Protein AF-A0A7K3HD34-F1 (afdb_monomer_lite)

Radius of gyration: 21.03 Å; chains: 1; bounding box: 61×49×57 Å

Foldseek 3Di:
DFDDPDPPPWDKDKAQDCPPVCVQQNADPDPPPPDDPDDDDCVVGWIWIWTDPPRPPDDDDDDDPPGTKTKTKEQQDDDPRLVLSVVLVVLLPPQDAPPWDDGPRITMHTDDPPWAQCLVCLVVADPLLLLVQLLLVLLSLLSQLVSFWPDFDPPPAKAALLVLQQVLLVLLCVQAVHDALADSVLSVVQGDRIAHQAHPVRTKGQDLLLPDAASRQWTWDADRPDPPGTDTYRDDHRDSHDDIGYSLCVLLRVCLRSLDDPVSLVSSQVSNCVNPVHNRSSVSSLSHNVSNLSSVSSCCSVRNPHCYDPSVVSNRVSSNSSSVSSVVSD

pLDDT: mean 79.28, std 18.6, range [27.98, 98.25]

Structure (mmCIF, N/CA/C/O backbone):
data_AF-A0A7K3HD34-F1
#
_entry.id   AF-A0A7K3HD34-F1
#
loop_
_atom_site.group_PDB
_atom_site.id
_atom_site.type_symbol
_atom_site.label_atom_id
_atom_site.label_alt_id
_atom_site.label_comp_id
_atom_site.label_asym_id
_atom_site.label_entity_id
_atom_site.label_seq_id
_atom_site.pdbx_PDB_ins_code
_atom_site.Cartn_x
_atom_site.Cartn_y
_atom_site.Cartn_z
_atom_site.occupancy
_atom_site.B_iso_or_equiv
_atom_site.auth_seq_id
_atom_site.auth_comp_id
_atom_site.auth_asym_id
_atom_site.auth_atom_id
_atom_site.pdbx_PDB_model_num
ATOM 1 N N . ALA A 1 1 ? 2.987 1.055 -37.077 1.00 29.20 1 ALA A N 1
ATOM 2 C CA . ALA A 1 1 ? 3.824 0.266 -36.155 1.00 29.20 1 ALA A CA 1
ATOM 3 C C . ALA A 1 1 ? 3.876 1.025 -34.839 1.00 29.20 1 ALA A C 1
ATOM 5 O O . ALA A 1 1 ? 4.214 2.198 -34.865 1.00 29.20 1 ALA A O 1
ATOM 6 N N . ALA A 1 2 ? 3.418 0.405 -33.753 1.00 27.98 2 ALA A N 1
ATOM 7 C CA . ALA A 1 2 ? 3.414 0.983 -32.412 1.00 27.98 2 ALA A CA 1
ATOM 8 C C . ALA A 1 2 ? 4.816 0.795 -31.817 1.00 27.98 2 ALA A C 1
ATOM 10 O O . ALA A 1 2 ? 5.264 -0.344 -31.665 1.00 27.98 2 ALA A O 1
ATOM 11 N N . GLY A 1 3 ? 5.531 1.894 -31.612 1.00 41.56 3 GLY A N 1
ATOM 12 C CA . GLY A 1 3 ? 6.853 1.928 -31.013 1.00 41.56 3 GLY A CA 1
ATOM 13 C C . GLY A 1 3 ? 6.914 3.109 -30.060 1.00 41.56 3 GLY A C 1
ATOM 14 O O . GLY A 1 3 ? 6.542 4.224 -30.422 1.00 41.56 3 GLY A O 1
ATOM 15 N N . VAL A 1 4 ? 7.394 2.862 -28.844 1.00 45.44 4 VAL A N 1
ATOM 16 C CA . VAL A 1 4 ? 7.650 3.924 -27.875 1.00 45.44 4 VAL A CA 1
ATOM 17 C C . VAL A 1 4 ? 8.686 4.879 -28.479 1.00 45.44 4 VAL A C 1
ATOM 19 O O . VAL A 1 4 ? 9.772 4.409 -28.831 1.00 45.44 4 VAL A O 1
ATOM 22 N N . PRO A 1 5 ? 8.402 6.189 -28.601 1.00 47.47 5 PRO A N 1
ATOM 23 C CA . PRO A 1 5 ? 9.398 7.155 -29.034 1.00 47.47 5 PRO A CA 1
ATOM 24 C C . PRO A 1 5 ? 10.413 7.329 -27.902 1.00 47.47 5 PRO A C 1
ATOM 26 O O . PRO A 1 5 ? 10.235 8.129 -26.989 1.00 47.47 5 PRO A O 1
ATOM 29 N N . LEU A 1 6 ? 11.453 6.504 -27.927 1.00 57.06 6 LEU A N 1
ATOM 30 C CA . LEU A 1 6 ? 12.645 6.687 -27.112 1.00 57.06 6 LEU A CA 1
ATOM 31 C C . LEU A 1 6 ? 13.534 7.750 -27.777 1.00 57.06 6 LEU A C 1
ATOM 33 O O . LEU A 1 6 ? 13.351 8.047 -28.959 1.00 57.06 6 LEU A O 1
ATOM 37 N N . ALA A 1 7 ? 14.472 8.338 -27.030 1.00 54.66 7 ALA A N 1
ATOM 38 C CA . ALA A 1 7 ? 15.321 9.421 -27.530 1.00 54.66 7 ALA A CA 1
ATOM 39 C C . ALA A 1 7 ? 15.919 9.089 -28.912 1.00 54.66 7 ALA A C 1
ATOM 41 O O . ALA A 1 7 ? 16.503 8.019 -29.112 1.00 54.66 7 ALA A O 1
ATOM 42 N N . VAL A 1 8 ? 15.740 10.005 -29.870 1.00 45.06 8 VAL A N 1
ATOM 43 C CA . VAL A 1 8 ? 16.180 9.828 -31.260 1.00 45.06 8 VAL A CA 1
ATOM 44 C C . VAL A 1 8 ? 17.698 9.641 -31.277 1.00 45.06 8 VAL A C 1
ATOM 46 O O . VAL A 1 8 ? 18.436 10.530 -30.867 1.00 45.06 8 VAL A O 1
ATOM 49 N N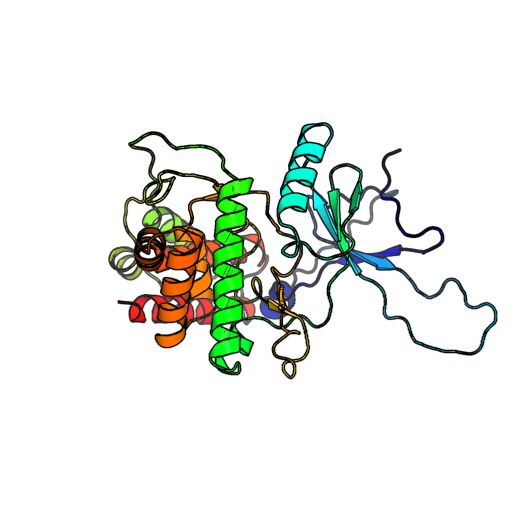 . GLY A 1 9 ? 18.157 8.475 -31.740 1.00 49.97 9 GLY A N 1
ATOM 50 C CA . GLY A 1 9 ? 19.583 8.151 -31.874 1.00 49.97 9 GLY A CA 1
ATOM 51 C C . GLY A 1 9 ? 20.212 7.377 -30.710 1.00 49.97 9 GLY A C 1
ATOM 52 O O . GLY A 1 9 ? 21.362 6.964 -30.836 1.00 49.97 9 GLY A O 1
ATOM 53 N N . ALA A 1 10 ? 19.492 7.116 -29.614 1.00 54.62 10 ALA A N 1
ATOM 54 C CA . ALA A 1 10 ? 20.015 6.290 -28.525 1.00 54.62 10 ALA A CA 1
ATOM 55 C C . ALA A 1 10 ? 19.814 4.787 -28.803 1.00 54.62 10 ALA A C 1
ATOM 57 O O . ALA A 1 10 ? 18.707 4.321 -29.096 1.00 54.62 10 ALA A O 1
ATOM 58 N N . VAL A 1 11 ? 20.891 4.006 -28.681 1.00 59.72 11 VAL A N 1
ATOM 59 C CA . VAL A 1 11 ? 20.820 2.538 -28.650 1.00 59.72 11 VAL A CA 1
ATOM 60 C C . VAL A 1 11 ? 20.351 2.140 -27.254 1.00 59.72 11 VAL A C 1
ATOM 62 O O . VAL A 1 11 ? 20.974 2.507 -26.265 1.00 59.72 11 VAL A O 1
ATOM 65 N N . HIS A 1 12 ? 19.233 1.423 -27.151 1.00 62.81 12 HIS A N 1
ATOM 66 C CA . HIS A 1 12 ? 18.674 1.029 -25.857 1.00 62.81 12 HIS A CA 1
ATOM 67 C C . HIS A 1 12 ? 18.916 -0.457 -25.600 1.00 62.81 12 HIS A C 1
ATOM 69 O O . HIS A 1 12 ? 18.552 -1.303 -26.420 1.00 62.81 12 HIS A O 1
ATOM 75 N N . ARG A 1 13 ? 19.474 -0.791 -24.434 1.00 66.75 13 ARG A N 1
ATOM 76 C CA . ARG A 1 13 ? 19.581 -2.166 -23.938 1.00 66.75 13 ARG A CA 1
ATOM 77 C C . ARG A 1 13 ? 18.459 -2.465 -22.959 1.00 66.75 13 ARG A C 1
ATOM 79 O O . ARG A 1 13 ? 18.124 -1.670 -22.085 1.00 66.75 13 ARG A O 1
ATOM 86 N N . ILE A 1 14 ? 17.907 -3.663 -23.067 1.00 65.38 14 ILE A N 1
ATOM 87 C CA . ILE A 1 14 ? 16.910 -4.168 -22.127 1.00 65.38 14 ILE A CA 1
ATOM 88 C C . ILE A 1 14 ? 17.656 -4.803 -20.961 1.00 65.38 14 ILE A C 1
ATOM 90 O O . ILE A 1 14 ? 18.476 -5.701 -21.161 1.00 65.38 14 ILE A O 1
ATOM 94 N N . ARG A 1 15 ? 17.351 -4.382 -19.735 1.00 62.22 15 ARG A N 1
ATOM 95 C CA . ARG A 1 15 ? 17.815 -5.064 -18.527 1.00 62.22 15 ARG A CA 1
ATOM 96 C C . ARG A 1 15 ? 16.640 -5.593 -17.709 1.00 62.22 15 ARG A C 1
ATOM 98 O O . ARG A 1 15 ? 15.650 -4.880 -17.536 1.00 62.22 15 ARG A O 1
ATOM 105 N N . PRO A 1 16 ? 16.737 -6.817 -17.154 1.00 62.94 16 PRO A N 1
ATOM 106 C CA . PRO A 1 16 ? 15.806 -7.259 -16.126 1.00 62.94 16 PRO A CA 1
ATOM 107 C C . PRO A 1 16 ? 15.815 -6.257 -14.973 1.00 62.94 16 PRO A C 1
ATOM 109 O O . PRO A 1 16 ? 16.882 -5.931 -14.446 1.00 62.94 16 PRO A O 1
ATOM 112 N N . PHE A 1 17 ? 14.641 -5.773 -14.575 1.00 61.75 17 PHE A N 1
ATOM 113 C CA . PHE A 1 17 ? 14.553 -4.876 -13.432 1.00 61.75 17 PHE A CA 1
ATOM 114 C C . PHE A 1 17 ? 14.857 -5.662 -12.152 1.00 61.75 17 PHE A C 1
ATOM 116 O O . PHE A 1 17 ? 14.075 -6.521 -11.744 1.00 61.75 17 PHE A O 1
ATOM 123 N N . ARG A 1 18 ? 15.996 -5.376 -11.512 1.00 61.97 18 ARG A N 1
ATOM 124 C CA . ARG A 1 18 ? 16.359 -5.906 -10.190 1.00 61.97 18 ARG A CA 1
ATOM 125 C C . ARG A 1 18 ? 15.981 -4.885 -9.121 1.00 61.97 18 ARG A C 1
ATOM 127 O O . ARG A 1 18 ? 16.832 -4.170 -8.610 1.00 61.97 18 ARG A O 1
ATOM 134 N N . GLY A 1 19 ? 14.683 -4.774 -8.842 1.00 65.31 19 GLY A N 1
ATOM 135 C CA . GLY A 1 19 ? 14.193 -3.898 -7.775 1.00 65.31 19 GLY A CA 1
ATOM 136 C C . GLY A 1 19 ? 14.623 -4.365 -6.374 1.00 65.31 19 GLY A C 1
ATOM 137 O O . GLY A 1 19 ? 15.062 -5.511 -6.231 1.00 65.31 19 GLY A O 1
ATOM 138 N N . PRO A 1 20 ? 14.420 -3.537 -5.328 1.00 68.69 20 PRO A N 1
ATOM 139 C CA . PRO A 1 20 ? 14.803 -3.840 -3.941 1.00 68.69 20 PRO A CA 1
ATOM 140 C C . PRO A 1 20 ? 14.355 -5.226 -3.457 1.00 68.69 20 PRO A C 1
ATOM 142 O O . PRO A 1 20 ? 15.107 -5.936 -2.795 1.00 68.69 20 PRO A O 1
ATOM 145 N N . PHE A 1 21 ? 13.165 -5.667 -3.881 1.00 73.25 21 PHE A N 1
ATOM 146 C CA . PHE A 1 21 ? 12.657 -7.009 -3.596 1.00 73.25 21 PHE A CA 1
ATOM 147 C C . PHE A 1 21 ? 13.599 -8.126 -4.073 1.00 73.25 21 PHE A C 1
ATOM 149 O O . PHE A 1 21 ? 13.878 -9.059 -3.332 1.00 73.25 21 PHE A O 1
ATOM 156 N N . LEU A 1 22 ? 14.094 -8.059 -5.310 1.00 72.00 22 LEU A N 1
ATOM 157 C CA . LEU A 1 22 ? 14.944 -9.114 -5.872 1.00 72.00 22 LEU A CA 1
ATOM 158 C C . LEU A 1 22 ? 16.352 -9.091 -5.269 1.00 72.00 22 LEU A C 1
ATOM 160 O O . LEU A 1 22 ? 16.986 -10.137 -5.161 1.00 72.00 22 LEU A O 1
ATOM 164 N N . THR A 1 23 ? 16.819 -7.926 -4.818 1.00 74.19 23 THR A N 1
ATOM 165 C CA . THR A 1 23 ? 18.031 -7.813 -3.996 1.00 74.19 23 THR A CA 1
ATOM 166 C C . THR A 1 23 ? 17.836 -8.500 -2.640 1.00 74.19 23 THR A C 1
ATOM 168 O O . THR A 1 23 ? 18.692 -9.266 -2.197 1.00 74.19 23 THR A O 1
ATOM 171 N N . ALA A 1 24 ? 16.680 -8.289 -2.003 1.00 74.25 24 ALA A N 1
ATOM 172 C CA . ALA A 1 24 ? 16.368 -8.836 -0.686 1.00 74.25 24 ALA A CA 1
ATOM 173 C C . ALA A 1 24 ? 15.992 -10.327 -0.698 1.00 74.25 24 ALA A C 1
ATOM 175 O O . ALA A 1 24 ? 16.288 -11.030 0.261 1.00 74.25 24 ALA A O 1
ATOM 176 N N . TYR A 1 25 ? 15.375 -10.850 -1.756 1.00 74.19 25 TYR A N 1
ATOM 177 C CA . TYR A 1 25 ? 14.843 -12.224 -1.775 1.00 74.19 25 TYR A CA 1
ATOM 178 C C . TYR A 1 25 ? 15.431 -13.106 -2.883 1.00 74.19 25 TYR A C 1
ATOM 180 O O . TYR A 1 25 ? 15.087 -14.282 -2.986 1.00 74.19 25 TYR A O 1
ATOM 188 N N . GLY A 1 26 ? 16.360 -12.569 -3.674 1.00 68.69 26 GLY A N 1
ATOM 189 C CA . GLY A 1 26 ? 17.015 -13.273 -4.769 1.00 68.69 26 GLY A CA 1
ATOM 190 C C . GLY A 1 26 ? 16.220 -13.247 -6.077 1.00 68.69 26 GLY A C 1
ATOM 191 O O . GLY A 1 26 ? 15.074 -12.808 -6.154 1.00 68.69 26 GLY A O 1
ATOM 192 N N . THR A 1 27 ? 16.862 -13.736 -7.137 1.00 60.94 27 THR A N 1
ATOM 193 C CA . THR A 1 27 ? 16.262 -13.921 -8.468 1.00 60.94 27 THR A CA 1
ATOM 194 C C . THR A 1 27 ? 16.282 -15.407 -8.812 1.00 60.94 27 THR A C 1
ATOM 196 O O . THR A 1 27 ? 17.237 -16.094 -8.458 1.00 60.94 27 THR A O 1
ATOM 199 N N . ALA A 1 28 ? 15.269 -15.922 -9.518 1.00 53.38 28 ALA A N 1
ATOM 200 C CA . ALA A 1 28 ? 15.481 -17.176 -10.244 1.00 53.38 28 ALA A CA 1
ATOM 201 C C . ALA A 1 28 ? 16.401 -16.917 -11.436 1.00 53.38 28 ALA A C 1
ATOM 203 O O . ALA A 1 28 ? 16.248 -15.907 -12.129 1.00 53.38 28 ALA A O 1
ATOM 204 N N . ALA A 1 29 ? 17.283 -17.873 -11.724 1.00 45.56 29 ALA A N 1
ATOM 205 C CA . ALA A 1 29 ? 17.852 -18.004 -13.053 1.00 45.56 29 ALA A CA 1
ATOM 206 C C . ALA A 1 29 ? 16.703 -18.317 -14.020 1.00 45.56 29 ALA A C 1
ATOM 208 O O . ALA A 1 29 ? 16.072 -19.370 -13.931 1.00 45.56 29 ALA A O 1
ATOM 209 N N . VAL A 1 30 ? 16.381 -17.376 -14.902 1.00 46.31 30 VAL A N 1
ATOM 210 C CA . VAL A 1 30 ? 15.425 -17.613 -15.983 1.00 46.31 30 VAL A CA 1
ATOM 211 C C . VAL A 1 30 ? 16.249 -17.929 -17.227 1.00 46.31 30 VAL A C 1
ATOM 213 O O . VAL A 1 30 ? 17.114 -17.119 -17.569 1.00 46.31 30 VAL A O 1
ATOM 216 N N . PRO A 1 31 ? 16.025 -19.068 -17.907 1.00 36.84 31 PRO A N 1
ATOM 217 C CA . PRO A 1 31 ? 16.682 -19.320 -19.178 1.00 36.84 31 PRO A CA 1
ATOM 218 C C . PRO A 1 31 ? 16.271 -18.220 -20.161 1.00 36.84 31 PRO A C 1
ATOM 220 O O . PRO A 1 31 ? 15.084 -17.903 -20.297 1.00 36.84 31 PRO A O 1
ATOM 223 N N . ALA A 1 32 ? 17.261 -17.609 -20.810 1.00 37.06 32 ALA A N 1
ATOM 224 C CA . ALA A 1 32 ? 17.039 -16.666 -21.891 1.00 37.06 32 ALA A CA 1
ATOM 225 C C . ALA A 1 32 ? 16.322 -17.407 -23.025 1.00 37.06 32 ALA A C 1
ATOM 227 O O . ALA A 1 32 ? 16.942 -18.105 -23.818 1.00 37.06 32 ALA A O 1
ATOM 228 N N . GLN A 1 33 ? 14.995 -17.307 -23.088 1.00 39.06 33 GLN A N 1
ATOM 229 C CA . GLN A 1 33 ? 14.311 -17.523 -24.355 1.00 39.06 33 GLN A CA 1
ATOM 230 C C . GLN A 1 33 ? 14.552 -16.275 -25.199 1.00 39.06 33 GLN A C 1
ATOM 232 O O . GLN A 1 33 ? 13.740 -15.350 -25.209 1.00 39.06 33 GLN A O 1
ATOM 237 N N . ASP A 1 34 ? 15.721 -16.256 -25.838 1.00 41.78 34 ASP A N 1
ATOM 238 C CA . ASP A 1 34 ? 15.962 -15.491 -27.051 1.00 41.78 34 ASP A CA 1
ATOM 239 C C . ASP A 1 34 ? 15.056 -16.063 -28.139 1.00 41.78 34 ASP A C 1
ATOM 241 O O . ASP A 1 34 ? 15.087 -17.255 -28.447 1.00 41.78 34 ASP A O 1
ATOM 245 N N . GLY A 1 35 ? 14.190 -15.216 -28.681 1.00 29.20 35 GLY A N 1
ATOM 246 C CA . GLY A 1 35 ? 13.186 -15.638 -29.643 1.00 29.20 35 GLY A CA 1
ATOM 247 C C . GLY A 1 35 ? 12.594 -14.468 -30.409 1.00 29.20 35 GLY A C 1
ATOM 248 O O . GLY A 1 35 ? 11.431 -14.134 -30.215 1.00 29.20 35 GLY A O 1
ATOM 249 N N . GLY A 1 36 ? 13.393 -13.885 -31.305 1.00 30.03 36 GLY A N 1
ATOM 250 C CA . GLY A 1 36 ? 12.902 -13.129 -32.458 1.00 30.03 36 GLY A CA 1
ATOM 251 C C . GLY A 1 36 ? 12.634 -11.632 -32.263 1.00 30.03 36 GLY A C 1
ATOM 252 O O . GLY A 1 36 ? 12.476 -11.118 -31.160 1.00 30.03 36 GLY A O 1
ATOM 253 N N . VAL A 1 37 ? 12.609 -10.937 -33.403 1.00 36.19 37 VAL A N 1
ATOM 254 C CA . VAL A 1 37 ? 12.504 -9.481 -33.585 1.00 36.19 37 VAL A CA 1
ATOM 255 C C . VAL A 1 37 ? 11.412 -8.841 -32.705 1.00 36.19 37 VAL A C 1
ATOM 257 O O . VAL A 1 37 ? 10.218 -8.940 -32.971 1.00 36.19 37 VAL A O 1
ATOM 260 N N . HIS A 1 38 ? 11.883 -8.154 -31.660 1.00 41.12 38 HIS A N 1
ATOM 261 C CA . HIS A 1 38 ? 11.339 -6.968 -30.985 1.00 41.12 38 HIS A CA 1
ATOM 262 C C . HIS A 1 38 ? 9.827 -6.869 -30.728 1.00 41.12 38 HIS A C 1
ATOM 264 O O . HIS A 1 38 ? 9.175 -5.900 -31.119 1.00 41.12 38 HIS A O 1
ATOM 270 N N . ARG A 1 39 ? 9.284 -7.771 -29.909 1.00 44.03 39 ARG A N 1
ATOM 271 C CA . ARG A 1 39 ? 8.122 -7.424 -29.077 1.00 44.03 39 ARG A CA 1
ATOM 272 C C . ARG A 1 39 ? 8.325 -7.941 -27.661 1.00 44.03 39 ARG A C 1
ATOM 274 O O . ARG A 1 39 ? 7.942 -9.055 -27.321 1.00 44.03 39 ARG A O 1
ATOM 281 N N . ILE A 1 40 ? 8.973 -7.124 -26.834 1.00 46.59 40 ILE A N 1
ATOM 282 C CA . ILE A 1 40 ? 8.946 -7.353 -25.391 1.00 46.59 40 ILE A CA 1
ATOM 283 C C . ILE A 1 40 ? 7.511 -7.102 -24.958 1.00 46.59 40 ILE A C 1
ATOM 285 O O . ILE A 1 40 ? 6.951 -6.064 -25.298 1.00 46.59 40 ILE A O 1
ATOM 289 N N . ASP A 1 41 ? 6.930 -8.051 -24.238 1.00 47.25 41 ASP A N 1
ATOM 290 C CA . ASP A 1 41 ? 5.650 -7.879 -23.569 1.00 47.25 41 ASP A CA 1
ATOM 291 C C . ASP A 1 41 ? 5.924 -7.467 -22.105 1.00 47.25 41 ASP A C 1
ATOM 293 O O . ASP A 1 41 ? 6.209 -8.336 -21.266 1.00 47.25 41 ASP A O 1
ATOM 297 N N . PRO A 1 42 ? 5.852 -6.162 -21.764 1.00 49.41 42 PRO A N 1
ATOM 298 C CA . PRO A 1 42 ? 6.070 -5.680 -20.402 1.00 49.41 42 PRO A CA 1
ATOM 299 C C . PRO A 1 42 ? 5.027 -6.221 -19.414 1.00 49.41 42 PRO A C 1
ATOM 301 O O . PRO A 1 42 ? 5.247 -6.151 -18.207 1.00 49.41 42 PRO A O 1
ATOM 304 N N . HIS A 1 43 ? 3.907 -6.794 -19.886 1.00 47.28 43 HIS A N 1
ATOM 305 C CA . HIS A 1 43 ? 2.893 -7.383 -19.010 1.00 47.28 43 HIS A CA 1
ATOM 306 C C . HIS A 1 43 ? 3.407 -8.609 -18.257 1.00 47.28 43 HIS A C 1
ATOM 308 O O . HIS A 1 43 ? 2.956 -8.881 -17.144 1.00 47.28 43 HIS A O 1
ATOM 314 N N . LYS A 1 44 ? 4.329 -9.371 -18.857 1.00 43.78 44 LYS A N 1
ATOM 315 C CA . LYS A 1 44 ? 4.816 -10.635 -18.286 1.00 43.78 44 LYS A CA 1
ATOM 316 C C . LYS A 1 44 ? 6.117 -10.473 -17.513 1.00 43.78 44 LYS A C 1
ATOM 318 O O . LYS A 1 44 ? 6.404 -11.293 -16.641 1.00 43.78 44 LYS A O 1
ATOM 323 N N . ARG A 1 45 ? 6.926 -9.464 -17.848 1.00 53.44 45 ARG A N 1
ATOM 324 C CA . ARG A 1 45 ? 8.265 -9.269 -17.280 1.00 53.44 45 ARG A CA 1
ATOM 325 C C . ARG A 1 45 ? 8.540 -7.775 -17.121 1.00 53.44 45 ARG A C 1
ATOM 327 O O . ARG A 1 45 ? 8.696 -7.109 -18.139 1.00 53.44 45 ARG A O 1
ATOM 334 N N . PRO A 1 46 ? 8.626 -7.239 -15.892 1.00 53.91 46 PRO A N 1
ATOM 335 C CA . PRO A 1 46 ? 9.105 -5.880 -15.707 1.00 53.91 46 PRO A CA 1
ATOM 336 C C . PRO A 1 46 ? 10.564 -5.814 -16.164 1.00 53.91 46 PRO A C 1
ATOM 338 O O . PRO A 1 46 ? 11.411 -6.601 -15.732 1.00 53.91 46 PRO A O 1
ATOM 341 N N . PHE A 1 47 ? 10.853 -4.882 -17.057 1.00 58.16 47 PHE A N 1
ATOM 342 C CA . PHE A 1 47 ? 12.197 -4.598 -17.527 1.00 58.16 47 PHE A CA 1
ATOM 343 C C . PHE A 1 47 ? 12.436 -3.101 -17.464 1.00 58.16 47 PHE A C 1
ATOM 345 O O . PHE A 1 47 ? 11.504 -2.297 -17.443 1.00 58.16 47 PHE A O 1
ATOM 352 N N . THR A 1 48 ? 13.711 -2.760 -17.448 1.00 66.00 48 THR A N 1
ATOM 353 C CA . THR A 1 48 ? 14.180 -1.394 -17.552 1.00 66.00 48 THR A CA 1
ATOM 354 C C . THR A 1 48 ? 14.850 -1.236 -18.906 1.00 66.00 48 THR A C 1
ATOM 356 O O . THR A 1 48 ? 15.687 -2.066 -19.274 1.00 66.00 48 THR A O 1
ATOM 359 N N . LEU A 1 49 ? 14.478 -0.204 -19.662 1.00 67.81 49 LEU A N 1
ATOM 360 C CA . LEU A 1 49 ? 15.283 0.197 -20.815 1.00 67.81 49 LEU A CA 1
ATOM 361 C C . LEU A 1 49 ? 16.395 1.096 -20.334 1.00 67.81 49 LEU A C 1
ATOM 363 O O . LEU A 1 49 ? 16.133 2.037 -19.594 1.00 67.81 49 LEU A O 1
ATOM 367 N N . ILE A 1 50 ? 17.606 0.773 -20.754 1.00 68.19 50 ILE A N 1
ATOM 368 C CA . ILE A 1 50 ? 18.806 1.522 -20.452 1.00 68.19 50 ILE A CA 1
ATOM 369 C C . ILE A 1 50 ? 19.335 2.126 -21.745 1.00 68.19 50 ILE A C 1
ATOM 371 O O . ILE A 1 50 ? 19.595 1.380 -22.687 1.00 68.19 50 ILE A O 1
ATOM 375 N N . ALA A 1 51 ? 19.492 3.445 -21.801 1.00 66.75 51 ALA A N 1
ATOM 376 C CA . ALA A 1 51 ? 20.186 4.082 -22.916 1.00 66.75 51 ALA A CA 1
ATOM 377 C C . ALA A 1 51 ? 21.699 3.805 -22.821 1.00 66.75 51 ALA A C 1
ATOM 379 O O . ALA A 1 51 ? 22.304 4.037 -21.774 1.00 66.75 51 ALA A O 1
ATOM 380 N N . ASP A 1 52 ? 22.303 3.303 -23.901 1.00 61.75 52 ASP A N 1
ATOM 381 C CA . ASP A 1 52 ? 23.757 3.245 -24.044 1.00 61.75 52 ASP A CA 1
ATOM 382 C C . ASP A 1 52 ? 24.275 4.644 -24.377 1.00 61.75 52 ASP A C 1
ATOM 384 O O . ASP A 1 52 ? 23.984 5.187 -25.444 1.00 61.75 52 ASP A O 1
ATOM 388 N N . SER A 1 53 ? 25.100 5.204 -23.500 1.00 54.22 53 SER A N 1
ATOM 389 C CA . SER A 1 53 ? 25.799 6.471 -23.735 1.00 54.22 53 SER A CA 1
ATOM 390 C C . SER A 1 53 ? 26.948 6.355 -24.762 1.00 54.22 53 SER A C 1
ATOM 392 O O . SER A 1 53 ? 27.588 7.349 -25.086 1.00 54.22 53 SER A O 1
ATOM 394 N N . ASP A 1 54 ? 27.193 5.172 -25.340 1.00 48.62 54 ASP A N 1
ATOM 395 C CA . ASP A 1 54 ? 28.401 4.859 -26.127 1.00 48.62 54 ASP A CA 1
ATOM 396 C C . ASP A 1 54 ? 28.286 5.056 -27.658 1.00 48.62 54 ASP A C 1
ATOM 398 O O . ASP A 1 54 ? 29.119 4.567 -28.422 1.00 48.62 54 ASP A O 1
ATOM 402 N N . GLY A 1 55 ? 27.288 5.800 -28.145 1.00 43.94 55 GLY A N 1
ATOM 403 C CA . GLY A 1 55 ? 27.119 6.075 -29.585 1.00 43.94 55 GLY A CA 1
ATOM 404 C C . GLY A 1 55 ? 27.834 7.325 -30.121 1.00 43.94 55 GLY A C 1
ATOM 405 O O . GLY A 1 55 ? 28.001 7.459 -31.330 1.00 43.94 55 GLY A O 1
ATOM 406 N N . LEU A 1 56 ? 28.271 8.238 -29.248 1.00 42.75 56 LEU A N 1
ATOM 407 C CA . LEU A 1 56 ? 28.902 9.515 -29.613 1.00 42.75 56 LEU A CA 1
ATOM 408 C C . LEU A 1 56 ? 30.331 9.607 -29.060 1.00 42.75 56 LEU A C 1
ATOM 410 O O . LEU A 1 56 ? 30.726 10.589 -28.439 1.00 42.75 56 LEU A O 1
ATOM 414 N N . ARG A 1 57 ? 31.166 8.597 -29.336 1.00 40.06 57 ARG A N 1
ATOM 415 C CA . ARG A 1 57 ? 32.623 8.811 -29.351 1.00 40.06 57 ARG A CA 1
ATOM 416 C C . ARG A 1 57 ? 32.987 9.584 -30.616 1.00 40.06 57 ARG A C 1
ATOM 418 O O . ARG A 1 57 ? 33.471 9.027 -31.594 1.00 40.06 57 ARG A O 1
ATOM 425 N N . GLY A 1 58 ? 32.710 10.881 -30.590 1.00 39.50 58 GLY A N 1
ATOM 426 C CA . GLY A 1 58 ? 32.978 11.803 -31.680 1.00 39.50 58 GLY A CA 1
ATOM 427 C C . GLY A 1 58 ? 33.049 13.229 -31.158 1.00 39.50 58 GLY A C 1
ATOM 428 O O . GLY A 1 58 ? 32.040 13.914 -31.101 1.00 39.50 58 GLY A O 1
ATOM 429 N N . THR A 1 59 ? 34.272 13.637 -30.810 1.00 38.69 59 THR A N 1
ATOM 430 C CA . THR A 1 59 ? 34.748 15.021 -30.640 1.00 38.69 59 THR A CA 1
ATOM 431 C C . THR A 1 59 ? 34.142 15.854 -29.505 1.00 38.69 59 THR A C 1
ATOM 433 O O . THR A 1 59 ? 33.106 16.485 -29.664 1.00 38.69 59 THR A O 1
ATOM 436 N N . GLY A 1 60 ? 34.883 15.980 -28.401 1.00 34.28 60 GLY A N 1
ATOM 437 C CA . GLY A 1 60 ? 34.699 17.084 -27.458 1.00 34.28 60 GLY A CA 1
ATOM 438 C C . GLY A 1 60 ? 35.119 16.727 -26.043 1.00 34.28 60 GLY A C 1
ATOM 439 O O . GLY A 1 60 ? 34.567 15.813 -25.446 1.00 34.28 60 GLY A O 1
ATOM 440 N N . ARG A 1 61 ? 36.125 17.433 -25.525 1.00 40.62 61 ARG A N 1
ATOM 441 C CA . ARG A 1 61 ? 36.479 17.453 -24.103 1.00 40.62 61 ARG A CA 1
ATOM 442 C C . ARG A 1 61 ? 35.237 17.839 -23.299 1.00 40.62 61 ARG A C 1
ATOM 444 O O . ARG A 1 61 ? 34.706 18.905 -23.562 1.00 40.62 61 ARG A O 1
ATOM 451 N N . ASP A 1 62 ? 34.788 16.939 -22.428 1.00 37.53 62 ASP A N 1
ATOM 452 C CA . ASP A 1 62 ? 34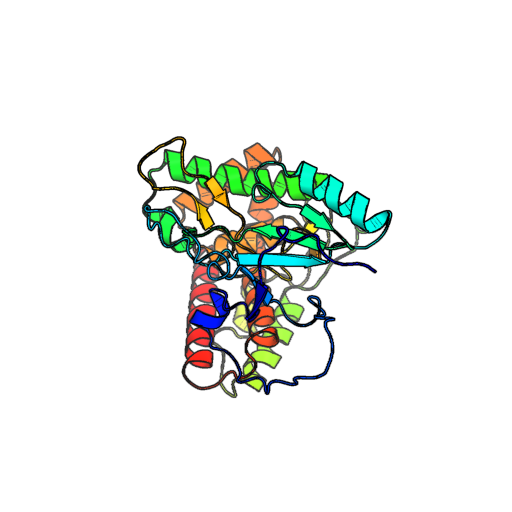.190 17.174 -21.102 1.00 37.53 62 ASP A CA 1
ATOM 453 C C . ASP A 1 62 ? 33.492 15.874 -20.682 1.00 37.53 62 ASP A C 1
ATOM 455 O O . ASP A 1 62 ? 32.311 15.633 -20.923 1.00 37.53 62 ASP A O 1
ATOM 459 N N . GLY A 1 63 ? 34.295 14.961 -20.130 1.00 37.09 63 GLY A N 1
ATOM 460 C CA . GLY A 1 63 ? 33.848 13.653 -19.668 1.00 37.09 63 GLY A CA 1
ATOM 461 C C . GLY A 1 63 ? 33.047 13.765 -18.377 1.00 37.09 63 GLY A C 1
ATOM 462 O O . GLY A 1 63 ? 33.600 13.612 -17.292 1.00 37.09 63 GLY A O 1
ATOM 463 N N . HIS A 1 64 ? 31.741 13.983 -18.494 1.00 37.75 64 HIS A N 1
ATOM 464 C CA . HIS A 1 64 ? 30.802 13.448 -17.520 1.00 37.75 64 HIS A CA 1
ATOM 465 C C . HIS A 1 64 ? 30.314 12.095 -18.035 1.00 37.75 64 HIS A C 1
ATOM 467 O O . HIS A 1 64 ? 29.539 12.031 -18.989 1.00 37.75 64 HIS A O 1
ATOM 473 N N . ASP A 1 65 ? 30.792 11.020 -17.400 1.00 41.22 65 ASP A N 1
ATOM 474 C CA . ASP A 1 65 ? 30.209 9.680 -17.482 1.00 41.22 65 ASP A CA 1
ATOM 475 C C . ASP A 1 65 ? 28.718 9.784 -17.131 1.00 41.22 65 ASP A C 1
ATOM 477 O O . ASP A 1 65 ? 28.316 9.752 -15.966 1.00 41.22 65 ASP A O 1
ATOM 481 N N . SER A 1 66 ? 27.877 9.978 -18.144 1.00 50.22 66 SER A N 1
ATOM 482 C CA . SER A 1 66 ? 26.432 9.973 -17.977 1.00 50.22 66 SER A CA 1
ATOM 483 C C . SER A 1 66 ? 26.028 8.527 -17.744 1.00 50.22 66 SER A C 1
ATOM 485 O O . SER A 1 66 ? 26.054 7.691 -18.654 1.00 50.22 66 SER A O 1
ATOM 487 N N . ALA A 1 67 ? 25.733 8.225 -16.478 1.00 54.66 67 ALA A N 1
ATOM 488 C CA . ALA A 1 67 ? 25.283 6.914 -16.063 1.00 54.66 67 ALA A CA 1
ATOM 489 C C . ALA A 1 67 ? 24.094 6.469 -16.938 1.00 54.66 67 ALA A C 1
ATOM 491 O O . ALA A 1 67 ? 23.231 7.290 -17.259 1.00 54.66 67 ALA A O 1
ATOM 492 N N . PRO A 1 68 ? 24.037 5.183 -17.320 1.00 57.41 68 PRO A N 1
ATOM 493 C CA . PRO A 1 68 ? 22.973 4.651 -18.157 1.00 57.41 68 PRO A CA 1
ATOM 494 C C . PRO A 1 68 ? 21.577 5.018 -17.623 1.00 57.41 68 PRO A C 1
ATOM 496 O O . PRO A 1 68 ? 21.226 4.645 -16.501 1.00 57.41 68 PRO A O 1
ATOM 499 N N . GLU A 1 69 ? 20.770 5.727 -18.419 1.00 66.81 69 GLU A N 1
ATOM 500 C CA . GLU A 1 69 ? 19.437 6.175 -17.995 1.00 66.81 69 GLU A CA 1
ATOM 501 C C . GLU A 1 69 ? 18.421 5.038 -18.098 1.00 66.81 69 GLU A C 1
ATOM 503 O O . GLU A 1 69 ? 18.277 4.423 -19.152 1.00 66.81 69 GLU A O 1
ATOM 508 N N . ALA A 1 70 ? 17.704 4.782 -17.005 1.00 72.62 70 ALA A N 1
ATOM 509 C CA . ALA A 1 70 ? 16.748 3.695 -16.864 1.00 72.62 70 ALA A CA 1
ATOM 510 C C . ALA A 1 70 ? 15.292 4.178 -17.027 1.00 72.62 70 ALA A C 1
ATOM 512 O O . ALA A 1 70 ? 14.906 5.187 -16.445 1.00 72.62 70 ALA A O 1
ATOM 513 N N . TYR A 1 71 ? 14.456 3.426 -17.748 1.00 74.50 71 TYR A N 1
ATOM 514 C CA . TYR A 1 71 ? 13.023 3.709 -17.932 1.00 74.50 71 TYR A CA 1
ATOM 515 C C . TYR A 1 71 ? 12.136 2.556 -17.465 1.00 74.50 71 TYR A C 1
ATOM 517 O O . TYR A 1 71 ? 12.465 1.385 -17.659 1.00 74.50 71 TYR A O 1
ATOM 525 N N . HIS A 1 72 ? 10.977 2.897 -16.909 1.00 74.81 72 HIS A N 1
ATOM 526 C CA . HIS A 1 72 ? 9.957 1.991 -16.392 1.00 74.81 72 HIS A CA 1
ATOM 527 C C . HIS A 1 72 ? 8.703 2.032 -17.258 1.00 74.81 72 HIS A C 1
ATOM 529 O O . HIS A 1 72 ? 8.235 3.108 -17.616 1.00 74.81 72 HIS A O 1
ATOM 535 N N . PHE A 1 73 ? 8.129 0.863 -17.540 1.00 75.00 73 PHE A N 1
ATOM 536 C CA . PHE A 1 73 ? 6.966 0.712 -18.414 1.00 75.00 73 PHE A CA 1
ATOM 537 C C . PHE A 1 73 ? 5.812 0.072 -17.655 1.00 75.00 73 PHE A C 1
ATOM 539 O O . PHE A 1 73 ? 5.942 -1.041 -17.141 1.00 75.00 73 PHE A O 1
ATOM 546 N N . ARG A 1 74 ? 4.653 0.734 -17.637 1.00 76.25 74 ARG A N 1
ATOM 547 C CA . ARG A 1 74 ? 3.422 0.181 -17.068 1.00 76.25 74 ARG A CA 1
ATOM 548 C C . ARG A 1 74 ? 2.284 0.278 -18.060 1.00 76.25 74 ARG A C 1
ATOM 550 O O . ARG A 1 74 ? 1.899 1.371 -18.452 1.00 76.25 74 ARG A O 1
ATOM 557 N N . PHE A 1 75 ? 1.701 -0.860 -18.418 1.00 77.00 75 PHE A N 1
ATOM 558 C CA . PHE A 1 75 ? 0.480 -0.845 -19.210 1.00 77.00 75 PHE A CA 1
ATOM 559 C C . PHE A 1 75 ? -0.684 -0.304 -18.381 1.00 77.00 75 PHE A C 1
ATOM 561 O O . PHE A 1 75 ? -0.956 -0.808 -17.288 1.00 77.00 75 PHE A O 1
ATOM 568 N N . ILE A 1 76 ? -1.378 0.690 -18.923 1.00 77.19 76 ILE A N 1
ATOM 569 C CA . ILE A 1 76 ? -2.535 1.335 -18.293 1.00 77.19 76 ILE A CA 1
ATOM 570 C C . ILE A 1 76 ? -3.784 1.312 -19.187 1.00 77.19 76 ILE A C 1
ATOM 572 O O . ILE A 1 76 ? -4.809 1.868 -18.812 1.00 77.19 76 ILE A O 1
ATOM 576 N N . GLY A 1 77 ? -3.720 0.651 -20.347 1.00 79.19 77 GLY A N 1
ATOM 577 C CA . GLY A 1 77 ? -4.834 0.523 -21.289 1.00 79.19 77 GLY A CA 1
ATOM 578 C C . GLY A 1 77 ? -4.549 1.180 -22.635 1.00 79.19 77 GLY A C 1
ATOM 579 O O . GLY A 1 77 ? -3.732 2.085 -22.727 1.00 79.19 77 GLY A O 1
ATOM 580 N N . THR A 1 78 ? -5.240 0.751 -23.689 1.00 81.56 78 THR A N 1
ATOM 581 C CA . THR A 1 78 ? -5.156 1.348 -25.033 1.00 81.56 78 THR A CA 1
ATOM 582 C C . THR A 1 78 ? -6.386 2.205 -25.346 1.00 81.56 78 THR A C 1
ATOM 584 O O . THR A 1 78 ? -7.392 2.170 -24.632 1.00 81.56 78 THR A O 1
ATOM 587 N N . GLY A 1 79 ? -6.309 3.000 -26.419 1.00 83.69 79 GLY A N 1
ATOM 588 C CA . GLY A 1 79 ? -7.438 3.785 -26.923 1.00 83.69 79 GLY A CA 1
ATOM 589 C C . GLY A 1 79 ? -7.987 4.795 -25.909 1.00 83.69 79 GLY A C 1
ATOM 590 O O . GLY A 1 79 ? -7.240 5.404 -25.142 1.00 83.69 79 GLY A O 1
ATOM 591 N N . THR A 1 80 ? -9.310 4.971 -25.900 1.00 85.69 80 THR A N 1
ATOM 592 C CA . THR A 1 80 ? -10.011 5.911 -25.006 1.00 85.69 80 THR A CA 1
ATOM 593 C C . THR A 1 80 ? -9.858 5.549 -23.532 1.00 85.69 80 THR A C 1
ATOM 595 O O . THR A 1 80 ? -9.710 6.441 -22.700 1.00 85.69 80 THR A O 1
ATOM 598 N N . HIS A 1 81 ? -9.834 4.253 -23.210 1.00 83.06 81 HIS A N 1
ATOM 599 C CA . HIS A 1 81 ? -9.606 3.776 -21.849 1.00 83.06 81 HIS A CA 1
ATOM 600 C C . HIS A 1 81 ? -8.210 4.163 -21.349 1.00 83.06 81 HIS A C 1
ATOM 602 O O . HIS A 1 81 ? -8.087 4.773 -20.291 1.00 83.06 81 HIS A O 1
ATOM 608 N N . GLY A 1 82 ? -7.172 3.891 -22.146 1.00 82.50 82 GLY A N 1
ATOM 609 C CA . GLY A 1 82 ? -5.797 4.272 -21.823 1.00 82.50 82 GLY A CA 1
ATOM 610 C C . GLY A 1 82 ? -5.613 5.777 -21.648 1.00 82.50 82 GLY A C 1
ATOM 611 O O . GLY A 1 82 ? -4.993 6.216 -20.684 1.00 82.50 82 GLY A O 1
ATOM 612 N N . LEU A 1 83 ? -6.211 6.577 -22.537 1.00 84.12 83 LEU A N 1
ATOM 613 C CA . LEU A 1 83 ? -6.198 8.040 -22.432 1.00 84.12 83 LEU A CA 1
ATOM 614 C C . LEU A 1 83 ? -6.897 8.542 -21.165 1.00 84.12 83 LEU A C 1
ATOM 616 O O . LEU A 1 83 ? -6.407 9.475 -20.531 1.00 84.12 83 LEU A O 1
ATOM 620 N N . HIS A 1 84 ? -8.026 7.938 -20.789 1.00 83.44 84 HIS A N 1
ATOM 621 C CA . HIS A 1 84 ? -8.706 8.260 -19.538 1.00 83.44 84 HIS A CA 1
ATOM 622 C C . HIS A 1 84 ? -7.816 7.933 -18.333 1.00 83.44 84 HIS A C 1
ATOM 624 O O . HIS A 1 84 ? -7.588 8.806 -17.500 1.00 83.44 84 HIS A O 1
ATOM 630 N N . CYS A 1 85 ? -7.241 6.728 -18.286 1.00 81.25 85 CYS A N 1
ATOM 631 C CA . CYS A 1 85 ? -6.306 6.342 -17.233 1.00 81.25 85 CYS A CA 1
ATOM 632 C C . CYS A 1 85 ? -5.110 7.296 -17.155 1.00 81.25 85 CYS A C 1
ATOM 634 O O . CYS A 1 85 ? -4.774 7.753 -16.069 1.00 81.25 85 CYS A O 1
ATOM 636 N N . HIS A 1 86 ? -4.513 7.668 -18.290 1.00 82.88 86 HIS A N 1
ATOM 637 C CA . HIS A 1 86 ? -3.414 8.631 -18.327 1.00 82.88 86 HIS A CA 1
ATOM 638 C C . HIS A 1 86 ? -3.815 9.996 -17.753 1.00 82.88 86 HIS A C 1
ATOM 640 O O . HIS A 1 86 ? -3.115 10.517 -16.897 1.00 82.88 86 HIS A O 1
ATOM 646 N N . ARG A 1 87 ? -4.963 10.558 -18.153 1.00 84.44 87 ARG A N 1
ATOM 647 C CA . ARG A 1 87 ? -5.434 11.856 -17.632 1.00 84.44 87 ARG A CA 1
ATOM 648 C C . ARG A 1 87 ? -5.654 11.830 -16.124 1.00 84.44 87 ARG A C 1
ATOM 650 O O . ARG A 1 87 ? -5.255 12.761 -15.433 1.00 84.44 87 ARG A O 1
ATOM 657 N N . THR A 1 88 ? -6.265 10.766 -15.617 1.00 79.56 88 THR A N 1
ATOM 658 C CA . THR A 1 88 ? -6.482 10.597 -14.180 1.00 79.56 88 THR A CA 1
ATOM 659 C C . THR A 1 88 ? -5.162 10.421 -13.429 1.00 79.56 88 THR A C 1
ATOM 661 O O . THR A 1 88 ? -5.015 10.949 -12.333 1.00 79.56 88 THR A O 1
ATOM 664 N N . LEU A 1 89 ? -4.178 9.738 -14.024 1.00 79.31 89 LEU A N 1
ATOM 665 C CA . LEU A 1 89 ? -2.824 9.671 -13.480 1.00 79.31 89 LEU A CA 1
ATOM 666 C C . LEU A 1 89 ? -2.194 11.063 -13.429 1.00 79.31 89 LEU A C 1
ATOM 668 O O . LEU A 1 89 ? -1.712 11.452 -12.375 1.00 79.31 89 LEU A O 1
ATOM 672 N N . CYS A 1 90 ? -2.234 11.839 -14.516 1.00 79.56 90 CYS A N 1
ATOM 673 C CA . CYS A 1 90 ? -1.706 13.207 -14.534 1.00 79.56 90 CYS A CA 1
ATOM 674 C C . CYS A 1 90 ? -2.365 14.101 -13.472 1.00 79.56 90 CYS A C 1
ATOM 676 O O . CYS A 1 90 ? -1.704 14.965 -12.906 1.00 79.56 90 CYS A O 1
ATOM 678 N N . ALA A 1 91 ? -3.645 13.871 -13.159 1.00 79.19 91 ALA A N 1
ATOM 679 C CA . ALA A 1 91 ? -4.354 14.586 -12.100 1.00 79.19 91 ALA A CA 1
ATOM 680 C C . ALA A 1 91 ? -3.838 14.272 -10.679 1.00 79.19 91 ALA A C 1
ATOM 682 O O . ALA A 1 91 ? -4.180 14.995 -9.744 1.00 79.19 91 ALA A O 1
ATOM 683 N N . LEU A 1 92 ? -2.994 13.246 -10.504 1.00 73.69 92 LEU A N 1
ATOM 684 C CA . LEU A 1 92 ? -2.251 13.014 -9.260 1.00 73.69 92 LEU A CA 1
ATOM 685 C C . LEU A 1 92 ? -1.094 14.007 -9.055 1.00 73.69 92 LEU A C 1
ATOM 687 O O . LEU A 1 92 ? -0.527 14.039 -7.964 1.00 73.69 92 LEU A O 1
ATOM 691 N N . GLY A 1 93 ? -0.749 14.813 -10.066 1.00 74.62 93 GLY A N 1
ATOM 692 C CA . GLY A 1 93 ? 0.253 15.874 -9.964 1.00 74.62 93 GLY A CA 1
ATOM 693 C C . GLY A 1 93 ? 1.619 15.349 -9.524 1.00 74.62 93 GLY A C 1
ATOM 694 O O . GLY A 1 93 ? 2.125 14.376 -10.084 1.00 74.62 93 GLY A O 1
ATOM 695 N N . ASP A 1 94 ? 2.180 15.966 -8.485 1.00 69.12 94 ASP A N 1
ATOM 696 C CA . ASP A 1 94 ? 3.532 15.699 -7.965 1.00 69.12 94 ASP A CA 1
ATOM 697 C C . ASP A 1 94 ? 3.724 14.292 -7.370 1.00 69.12 94 ASP A C 1
ATOM 699 O O . ASP A 1 94 ? 4.841 13.897 -7.022 1.00 69.12 94 ASP A O 1
ATOM 703 N N . LEU A 1 95 ? 2.649 13.508 -7.256 1.00 66.06 95 LEU A N 1
ATOM 704 C CA . LEU A 1 95 ? 2.726 12.093 -6.895 1.00 66.06 95 LEU A CA 1
ATOM 705 C C . LEU A 1 95 ? 3.244 11.226 -8.052 1.00 66.06 95 LEU A C 1
ATOM 707 O O . LEU A 1 95 ? 3.722 10.114 -7.817 1.00 66.06 95 LEU A O 1
ATOM 711 N N . LEU A 1 96 ? 3.146 11.705 -9.296 1.00 69.88 96 LEU A N 1
ATOM 712 C CA . LEU A 1 96 ? 3.790 11.074 -10.441 1.00 69.88 96 LEU A CA 1
ATOM 713 C C . LEU A 1 96 ? 5.233 11.565 -10.595 1.00 69.88 96 LEU A C 1
ATOM 715 O O . LEU A 1 96 ? 5.498 12.754 -10.424 1.00 69.88 96 LEU A O 1
ATOM 719 N N . PRO A 1 97 ? 6.162 10.688 -11.017 1.00 68.06 97 PRO A N 1
ATOM 720 C CA . PRO A 1 97 ? 7.486 11.125 -11.433 1.00 68.06 97 PRO A CA 1
ATOM 721 C C . PRO A 1 97 ? 7.404 12.195 -12.530 1.00 68.06 97 PRO A C 1
ATOM 723 O O . PRO A 1 97 ? 6.585 12.106 -13.458 1.00 68.06 97 PRO A O 1
ATOM 726 N N . ALA A 1 98 ? 8.288 13.188 -12.438 1.00 69.75 98 ALA A N 1
ATOM 727 C CA . ALA A 1 98 ? 8.440 14.203 -13.470 1.00 69.75 98 ALA A CA 1
ATOM 728 C C . ALA A 1 98 ? 8.845 13.563 -14.813 1.00 69.75 98 ALA A C 1
ATOM 730 O O . ALA A 1 98 ? 9.565 12.563 -14.855 1.00 69.75 98 ALA A O 1
ATOM 731 N N . GLY A 1 99 ? 8.386 14.150 -15.923 1.00 71.88 99 GLY A N 1
ATOM 732 C CA . GLY A 1 99 ? 8.778 13.715 -17.269 1.00 71.88 99 GLY A CA 1
ATOM 733 C C . GLY A 1 99 ? 8.213 12.357 -17.705 1.00 71.88 99 GLY A C 1
ATOM 734 O O . GLY A 1 99 ? 8.866 11.638 -18.459 1.00 71.88 99 GLY A O 1
ATOM 735 N N . HIS A 1 100 ? 7.020 11.981 -17.236 1.00 78.56 100 HIS A N 1
ATOM 736 C CA . HIS A 1 100 ? 6.336 10.778 -17.711 1.00 78.56 100 HIS A CA 1
ATOM 737 C C . HIS A 1 100 ? 5.735 10.971 -19.111 1.00 78.56 100 HIS A C 1
ATOM 739 O O . HIS A 1 100 ? 5.353 12.072 -19.499 1.00 78.56 100 HIS A O 1
ATOM 745 N N . THR A 1 101 ? 5.637 9.886 -19.878 1.00 81.06 101 THR A N 1
ATOM 746 C CA . THR A 1 101 ? 5.046 9.871 -21.226 1.00 81.06 101 THR A CA 1
ATOM 747 C C . THR A 1 101 ? 4.016 8.754 -21.335 1.00 81.06 101 THR A C 1
ATOM 749 O O . THR A 1 101 ? 4.206 7.680 -20.766 1.00 81.06 101 THR A O 1
ATOM 752 N N . PHE A 1 102 ? 2.937 8.978 -22.086 1.00 82.25 102 PHE A N 1
ATOM 753 C CA . PHE A 1 102 ? 1.983 7.932 -22.450 1.00 82.25 102 PHE A CA 1
ATOM 754 C C . PHE A 1 102 ? 2.108 7.583 -23.931 1.00 82.25 102 PHE A C 1
ATOM 756 O O . PHE A 1 102 ? 1.831 8.418 -24.791 1.00 82.25 102 PHE A O 1
ATOM 763 N N . ALA A 1 103 ? 2.514 6.349 -24.224 1.00 81.50 103 ALA A N 1
ATOM 764 C CA . ALA A 1 103 ? 2.678 5.854 -25.588 1.00 81.50 103 ALA A CA 1
ATOM 765 C C . ALA A 1 103 ? 2.242 4.389 -25.685 1.00 81.50 103 ALA A C 1
ATOM 767 O O . ALA A 1 103 ? 2.577 3.577 -24.824 1.00 81.50 103 ALA A O 1
ATOM 768 N N . ASP A 1 104 ? 1.475 4.054 -26.726 1.00 80.38 104 ASP A N 1
ATOM 769 C CA . ASP A 1 104 ? 1.027 2.686 -27.036 1.00 80.38 104 ASP A CA 1
ATOM 770 C C . ASP A 1 104 ? 0.369 1.932 -25.868 1.00 80.38 104 ASP A C 1
ATOM 772 O O . ASP A 1 104 ? 0.454 0.711 -25.742 1.00 80.38 104 ASP A O 1
ATOM 776 N N . GLY A 1 105 ? -0.321 2.673 -25.004 1.00 78.00 105 GLY A N 1
ATOM 777 C CA . GLY A 1 105 ? -0.998 2.132 -23.833 1.00 78.00 105 GLY A CA 1
ATOM 778 C C . GLY A 1 105 ? -0.121 1.950 -22.594 1.00 78.00 105 GLY A C 1
ATOM 779 O O . GLY A 1 105 ? -0.598 1.445 -21.574 1.00 78.00 105 GLY A O 1
ATOM 780 N N . TYR A 1 106 ? 1.134 2.395 -22.651 1.00 79.88 106 TYR A N 1
ATOM 781 C CA . TYR A 1 106 ? 2.068 2.394 -21.535 1.00 79.88 106 TYR A CA 1
ATOM 782 C C . TYR A 1 106 ? 2.243 3.792 -20.959 1.00 79.88 106 TYR A C 1
ATOM 784 O O . TYR A 1 106 ? 2.512 4.741 -21.692 1.00 79.88 106 TYR A O 1
ATOM 792 N N . LEU A 1 107 ? 2.153 3.896 -19.635 1.00 80.31 107 LEU A N 1
ATOM 793 C CA . LEU A 1 107 ? 2.804 4.961 -18.890 1.00 80.31 107 LEU A CA 1
ATOM 794 C C . LEU A 1 107 ? 4.292 4.625 -18.791 1.00 80.31 107 LEU A C 1
ATOM 796 O O . LEU A 1 107 ? 4.662 3.537 -18.338 1.00 80.31 107 LEU A O 1
ATOM 800 N N . ILE A 1 108 ? 5.124 5.563 -19.213 1.00 79.38 108 ILE A N 1
ATOM 801 C CA . ILE A 1 108 ? 6.573 5.445 -19.237 1.00 79.38 108 ILE A CA 1
ATOM 802 C C . ILE A 1 108 ? 7.124 6.489 -18.285 1.00 79.38 108 ILE A C 1
ATOM 804 O O . ILE A 1 108 ? 6.834 7.676 -18.437 1.00 79.38 108 ILE A O 1
ATOM 808 N N . THR A 1 109 ? 7.909 6.059 -17.307 1.00 77.56 109 THR A N 1
ATOM 809 C CA . THR A 1 109 ? 8.542 6.958 -16.341 1.00 77.56 109 THR A CA 1
ATOM 810 C C . THR A 1 109 ? 10.043 6.738 -16.324 1.00 77.56 109 THR A C 1
ATOM 812 O O . THR A 1 109 ? 10.523 5.612 -16.470 1.00 77.56 109 THR A O 1
ATOM 815 N N . ARG A 1 110 ? 10.803 7.816 -16.140 1.00 76.06 110 ARG A N 1
ATOM 816 C CA . ARG A 1 110 ? 12.234 7.709 -15.851 1.00 76.06 110 ARG A CA 1
ATOM 817 C C . ARG A 1 110 ? 12.434 7.058 -14.487 1.00 76.06 110 ARG A C 1
ATOM 819 O O . ARG A 1 110 ? 11.625 7.228 -13.572 1.00 76.06 110 ARG A O 1
ATOM 826 N N . HIS A 1 111 ? 13.495 6.277 -14.362 1.00 75.81 111 HIS A N 1
ATOM 827 C CA . HIS A 1 111 ? 13.928 5.732 -13.090 1.00 75.81 111 HIS A CA 1
ATOM 828 C C . HIS A 1 111 ? 14.502 6.864 -12.243 1.00 75.81 111 HIS A C 1
ATOM 830 O O . HIS A 1 111 ? 15.529 7.444 -12.580 1.00 75.81 111 HIS A O 1
ATOM 836 N N . GLU A 1 112 ? 13.829 7.162 -11.140 1.00 76.25 112 GLU A N 1
ATOM 837 C CA . GLU A 1 112 ? 14.311 8.113 -10.146 1.00 76.25 112 GLU A CA 1
ATOM 838 C C . GLU A 1 112 ? 15.374 7.420 -9.279 1.00 76.25 112 GLU A C 1
ATOM 840 O O . GLU A 1 112 ? 15.095 6.430 -8.598 1.00 76.25 112 GLU A O 1
ATOM 845 N N . THR A 1 113 ? 16.615 7.897 -9.374 1.00 74.62 113 THR A N 1
ATOM 846 C CA . THR A 1 113 ? 17.761 7.392 -8.608 1.00 74.62 113 THR A CA 1
ATOM 847 C C . THR A 1 113 ? 17.847 8.058 -7.237 1.00 74.62 113 THR A C 1
ATOM 849 O O . THR A 1 113 ? 17.386 9.180 -7.064 1.00 74.62 113 THR A O 1
ATOM 852 N N . GLY A 1 114 ? 18.509 7.406 -6.277 1.00 77.38 114 GLY A N 1
ATOM 853 C CA . GLY A 1 114 ? 18.807 8.009 -4.969 1.00 77.38 114 GLY A CA 1
ATOM 854 C C . GLY A 1 114 ? 17.633 8.033 -3.988 1.00 77.38 114 GLY A C 1
ATOM 855 O O . GLY A 1 114 ? 17.748 8.617 -2.915 1.00 77.38 114 GLY A O 1
ATOM 856 N N . LEU A 1 115 ? 16.520 7.384 -4.331 1.00 80.94 115 LEU A N 1
ATOM 857 C CA . LEU A 1 115 ? 15.385 7.246 -3.432 1.00 80.94 115 LEU A CA 1
ATOM 858 C C . LEU A 1 115 ? 15.713 6.313 -2.256 1.00 80.94 115 LEU A C 1
ATOM 860 O O . LEU A 1 115 ? 16.290 5.237 -2.445 1.00 80.94 115 LEU A O 1
ATOM 864 N N . ARG A 1 116 ? 15.329 6.725 -1.045 1.00 86.38 116 ARG A N 1
ATOM 865 C CA . ARG A 1 116 ? 15.614 6.013 0.213 1.00 86.38 116 ARG A CA 1
ATOM 866 C C . ARG A 1 116 ? 14.314 5.545 0.871 1.00 86.38 116 ARG A C 1
ATOM 868 O O . ARG A 1 116 ? 13.383 6.346 0.944 1.00 86.38 116 ARG A O 1
ATOM 875 N N . PRO A 1 117 ? 14.178 4.285 1.315 1.00 88.12 117 PRO A N 1
ATOM 876 C CA . PRO A 1 117 ? 12.905 3.819 1.842 1.00 88.12 117 PRO A CA 1
ATOM 877 C C . PRO A 1 117 ? 12.493 4.487 3.152 1.00 88.12 117 PRO A C 1
ATOM 879 O O . PRO A 1 117 ? 13.294 4.740 4.046 1.00 88.12 117 PRO A O 1
ATOM 882 N N . LEU A 1 118 ? 11.208 4.849 3.218 1.00 90.06 118 LEU A N 1
ATOM 883 C CA . LEU A 1 118 ? 10.679 5.729 4.256 1.00 90.06 118 LEU A CA 1
ATOM 884 C C . LEU A 1 118 ? 10.806 5.091 5.639 1.00 90.06 118 LEU A C 1
ATOM 886 O O . LEU A 1 118 ? 11.100 5.783 6.602 1.00 90.06 118 LEU A O 1
ATOM 890 N N . ARG A 1 119 ? 10.635 3.773 5.724 1.00 92.12 119 ARG A N 1
ATOM 891 C CA . ARG A 1 119 ? 10.821 2.984 6.941 1.00 92.12 119 ARG A CA 1
ATOM 892 C C . ARG A 1 119 ? 12.162 3.257 7.630 1.00 92.12 119 ARG A C 1
ATOM 894 O O . ARG A 1 119 ? 12.196 3.378 8.849 1.00 92.12 119 ARG A O 1
ATOM 901 N N . GLU A 1 120 ? 13.258 3.272 6.877 1.00 91.06 120 GLU A N 1
ATOM 902 C CA . GLU A 1 120 ? 14.607 3.465 7.412 1.00 91.06 120 GLU A CA 1
ATOM 903 C C . GLU A 1 120 ? 14.874 4.932 7.762 1.00 91.06 120 GLU A C 1
ATOM 905 O O . GLU A 1 120 ? 15.577 5.219 8.727 1.00 91.06 120 GLU A O 1
ATOM 910 N N . GLU A 1 121 ? 14.292 5.854 7.000 1.00 91.44 121 GLU A N 1
ATOM 911 C CA . GLU A 1 121 ? 14.600 7.281 7.098 1.00 91.44 121 GLU A CA 1
ATOM 912 C C . GLU A 1 121 ? 13.710 8.031 8.095 1.00 91.44 121 GLU A C 1
ATOM 914 O O . GLU A 1 121 ? 14.163 8.974 8.741 1.00 91.44 121 GLU A O 1
ATOM 919 N N . LEU A 1 122 ? 12.443 7.629 8.240 1.00 91.56 122 LEU A N 1
ATOM 920 C CA . LEU A 1 122 ? 11.449 8.332 9.052 1.00 91.56 122 LEU A CA 1
ATOM 921 C C . LEU A 1 122 ? 11.924 8.574 10.500 1.00 91.56 122 LEU A C 1
ATOM 923 O O . LEU A 1 122 ? 11.764 9.706 10.956 1.00 91.56 122 LEU A O 1
ATOM 927 N N . PRO A 1 123 ? 12.563 7.615 11.210 1.00 91.88 123 PRO A N 1
ATOM 928 C CA . PRO A 1 123 ? 13.048 7.842 12.576 1.00 91.88 123 PRO A CA 1
ATOM 929 C C . PRO A 1 123 ? 14.151 8.902 12.691 1.00 91.88 123 PRO A C 1
ATOM 931 O O . PRO A 1 123 ? 14.327 9.482 13.758 1.00 91.88 123 PRO A O 1
ATOM 934 N N . ALA A 1 124 ? 14.901 9.152 11.613 1.00 91.25 124 ALA A N 1
ATOM 935 C CA . ALA A 1 124 ? 15.986 10.132 11.590 1.00 91.25 124 ALA A CA 1
ATOM 936 C C . ALA A 1 124 ? 15.507 11.550 11.234 1.00 91.25 124 ALA A C 1
ATOM 938 O O . ALA A 1 124 ? 16.247 12.517 11.418 1.00 91.25 124 ALA A O 1
ATOM 939 N N . LEU A 1 125 ? 14.281 11.692 10.723 1.00 90.94 125 LEU A N 1
ATOM 940 C CA . LEU A 1 125 ? 13.707 12.988 10.379 1.00 90.94 125 LEU A CA 1
ATOM 941 C C . LEU A 1 125 ? 13.343 13.797 11.628 1.00 90.94 125 LEU A C 1
ATOM 943 O O . LEU A 1 125 ? 12.867 13.267 12.631 1.00 90.94 125 LEU A O 1
ATOM 947 N N . THR A 1 126 ? 13.473 15.121 11.534 1.00 91.62 126 THR A N 1
ATOM 948 C CA . THR A 1 126 ? 12.947 16.024 12.566 1.00 91.62 126 THR A CA 1
ATOM 949 C C . THR A 1 126 ? 11.413 15.937 12.642 1.00 91.62 126 THR A C 1
ATOM 951 O O . THR A 1 126 ? 10.762 15.646 11.633 1.00 91.62 126 THR A O 1
ATOM 954 N N . PRO A 1 127 ? 10.778 16.261 13.785 1.00 92.44 127 PRO A N 1
ATOM 955 C CA . PRO A 1 127 ? 9.320 16.183 13.912 1.00 92.44 127 PRO A CA 1
ATOM 956 C C . PRO A 1 127 ? 8.521 16.967 12.846 1.00 92.44 127 PRO A C 1
ATOM 958 O O . PRO A 1 127 ? 7.500 16.459 12.377 1.00 92.44 127 PRO A O 1
ATOM 961 N N . PRO A 1 128 ? 8.931 18.179 12.406 1.00 92.00 128 PRO A N 1
ATOM 962 C CA . PRO A 1 128 ? 8.273 18.858 11.287 1.00 92.00 128 PRO A CA 1
ATOM 963 C C . PRO A 1 128 ? 8.396 18.103 9.956 1.00 92.00 128 PRO A C 1
ATOM 965 O O . PRO A 1 128 ? 7.424 18.037 9.205 1.00 92.00 128 PRO A O 1
ATOM 968 N N . GLN A 1 129 ? 9.559 17.509 9.673 1.00 91.25 129 GLN A N 1
ATOM 969 C CA . GLN A 1 129 ? 9.778 16.717 8.459 1.00 91.25 129 GLN A CA 1
ATOM 970 C C . GLN A 1 129 ? 8.959 15.420 8.484 1.00 91.25 129 GLN A C 1
ATOM 972 O O . GLN A 1 129 ? 8.341 15.083 7.478 1.00 91.25 129 GLN A O 1
ATOM 977 N N . GLN A 1 130 ? 8.879 14.734 9.630 1.00 93.19 130 GLN A N 1
ATOM 978 C CA . GLN A 1 130 ? 8.012 13.563 9.804 1.00 93.19 130 GLN A CA 1
ATOM 979 C C . GLN A 1 130 ? 6.541 13.910 9.543 1.00 93.19 130 GLN A C 1
ATOM 981 O O . GLN A 1 130 ? 5.878 13.225 8.764 1.00 93.19 130 GLN A O 1
ATOM 986 N N . ARG A 1 131 ? 6.045 15.013 10.126 1.00 94.38 131 ARG A N 1
ATOM 987 C CA . ARG A 1 131 ? 4.686 15.522 9.872 1.00 94.38 131 ARG A CA 1
ATOM 988 C C . ARG A 1 131 ? 4.451 15.826 8.395 1.00 94.38 131 ARG A C 1
ATOM 990 O O . ARG A 1 131 ? 3.430 15.417 7.852 1.00 94.38 131 ARG A O 1
ATOM 997 N N . GLY A 1 132 ? 5.396 16.491 7.731 1.00 92.44 132 GLY A N 1
ATOM 998 C CA . GLY A 1 132 ? 5.310 16.767 6.294 1.00 92.44 132 GLY A CA 1
ATOM 999 C C . GLY A 1 132 ? 5.278 15.493 5.444 1.00 92.44 132 GLY A C 1
ATOM 1000 O O . GLY A 1 132 ? 4.465 15.375 4.523 1.00 92.44 132 GLY A O 1
ATOM 1001 N N . ALA A 1 133 ? 6.109 14.505 5.784 1.00 92.06 133 ALA A N 1
ATOM 1002 C CA . ALA A 1 133 ? 6.172 13.238 5.071 1.00 92.06 133 ALA A CA 1
ATOM 1003 C C . ALA A 1 133 ? 4.866 12.437 5.210 1.00 92.06 133 ALA A C 1
ATOM 1005 O O . ALA A 1 133 ? 4.255 12.066 4.207 1.00 92.06 133 ALA A O 1
ATOM 1006 N N . LEU A 1 134 ? 4.391 12.227 6.440 1.00 95.31 134 LEU A N 1
ATOM 1007 C CA . LEU A 1 134 ? 3.144 11.503 6.716 1.00 95.31 134 LEU A CA 1
ATOM 1008 C C . LEU A 1 134 ? 1.911 12.258 6.192 1.00 95.31 134 LEU A C 1
ATOM 1010 O O . LEU A 1 134 ? 0.995 11.638 5.652 1.00 95.31 134 LEU A O 1
ATOM 1014 N N . GLY A 1 135 ? 1.928 13.594 6.238 1.00 94.44 135 GLY A N 1
ATOM 1015 C CA . GLY A 1 135 ? 0.937 14.451 5.583 1.00 94.44 135 GLY A CA 1
ATOM 1016 C C . GLY A 1 135 ? 0.861 14.223 4.074 1.00 94.44 135 GLY A C 1
ATOM 1017 O O . GLY A 1 135 ? -0.229 14.096 3.517 1.00 94.44 135 GLY A O 1
ATOM 1018 N N . THR A 1 136 ? 2.013 14.087 3.412 1.00 90.75 136 THR A N 1
ATOM 1019 C CA . THR A 1 136 ? 2.079 13.791 1.972 1.00 90.75 136 THR A CA 1
ATOM 1020 C C . THR A 1 136 ? 1.503 12.409 1.651 1.00 90.75 136 THR A C 1
ATOM 1022 O O . THR A 1 136 ? 0.774 12.260 0.669 1.00 90.75 136 THR A O 1
ATOM 1025 N N . VAL A 1 137 ? 1.768 11.402 2.491 1.00 91.50 137 VAL A N 1
ATOM 1026 C CA . VAL A 1 137 ? 1.182 10.056 2.356 1.00 91.50 137 VAL A CA 1
ATOM 1027 C C . VAL A 1 137 ? -0.346 10.114 2.462 1.00 91.50 137 VAL A C 1
ATOM 1029 O O . VAL A 1 137 ? -1.041 9.609 1.578 1.00 91.50 137 VAL A O 1
ATOM 1032 N N . ALA A 1 138 ? -0.880 10.780 3.489 1.00 93.94 138 ALA A N 1
ATOM 1033 C CA . ALA A 1 138 ? -2.322 10.915 3.689 1.00 93.94 138 ALA A CA 1
ATOM 1034 C C . ALA A 1 138 ? -3.004 11.669 2.532 1.00 93.94 138 ALA A C 1
ATOM 1036 O O . ALA A 1 138 ? -4.006 11.202 1.985 1.00 93.94 138 ALA A O 1
ATOM 1037 N N . ALA A 1 139 ? -2.423 12.790 2.091 1.00 90.56 139 ALA A N 1
ATOM 1038 C CA . ALA A 1 139 ? -2.917 13.552 0.944 1.00 90.56 139 ALA A CA 1
ATOM 1039 C C . ALA A 1 139 ? -2.880 12.733 -0.359 1.00 90.56 139 ALA A C 1
ATOM 1041 O O . ALA A 1 139 ? -3.781 12.838 -1.199 1.00 90.56 139 ALA A O 1
ATOM 1042 N N . SER A 1 140 ? -1.863 11.881 -0.522 1.00 87.88 140 SER A N 1
ATOM 1043 C CA . SER A 1 140 ? -1.762 10.955 -1.647 1.00 87.88 140 SER A CA 1
ATOM 1044 C C . SER A 1 140 ? -2.907 9.947 -1.659 1.00 87.88 140 SER A C 1
ATOM 1046 O O . SER A 1 140 ? -3.539 9.756 -2.700 1.00 87.88 140 SER A O 1
ATOM 1048 N N . TRP A 1 141 ? -3.230 9.340 -0.514 1.00 90.25 141 TRP A N 1
ATOM 1049 C CA . TRP A 1 141 ? -4.363 8.423 -0.413 1.00 90.25 141 TRP A CA 1
ATOM 1050 C C . TRP A 1 141 ? -5.696 9.092 -0.701 1.00 90.25 141 TRP A C 1
ATOM 1052 O O . TRP A 1 141 ? -6.488 8.530 -1.453 1.00 90.25 141 TRP A O 1
ATOM 1062 N N . GLU A 1 142 ? -5.932 10.294 -0.177 1.00 90.19 142 GLU A N 1
ATOM 1063 C CA . GLU A 1 142 ? -7.170 11.016 -0.468 1.00 90.19 142 GLU A CA 1
ATOM 1064 C C . GLU A 1 142 ? -7.285 11.354 -1.959 1.00 90.19 142 GLU A C 1
ATOM 1066 O O . GLU A 1 142 ? -8.335 11.177 -2.580 1.00 90.19 142 GLU A O 1
ATOM 1071 N N . THR A 1 143 ? -6.179 11.767 -2.577 1.00 87.12 143 THR A N 1
ATOM 1072 C CA . THR A 1 143 ? -6.144 12.044 -4.015 1.00 87.12 143 THR A CA 1
ATOM 1073 C C . THR A 1 143 ? -6.417 10.774 -4.830 1.00 87.12 143 THR A C 1
ATOM 1075 O O . THR A 1 143 ? -7.207 10.812 -5.775 1.00 87.12 143 THR A O 1
ATOM 1078 N N . LEU A 1 144 ? -5.837 9.630 -4.446 1.00 83.81 144 LEU A N 1
ATOM 1079 C CA . LEU A 1 144 ? -6.108 8.328 -5.068 1.00 83.81 144 LEU A CA 1
ATOM 1080 C C . LEU A 1 144 ? -7.560 7.890 -4.890 1.00 83.81 144 LEU A C 1
ATOM 1082 O O . LEU A 1 144 ? -8.156 7.380 -5.837 1.00 83.81 144 LEU A O 1
ATOM 1086 N N . ARG A 1 145 ? -8.139 8.105 -3.708 1.00 87.31 145 ARG A N 1
ATOM 1087 C CA . ARG A 1 145 ? -9.540 7.796 -3.421 1.00 87.31 145 ARG A CA 1
ATOM 1088 C C . ARG A 1 145 ? -10.467 8.613 -4.318 1.00 87.31 145 ARG A C 1
ATOM 1090 O O . ARG A 1 145 ? -11.323 8.035 -4.979 1.00 87.31 145 ARG A O 1
ATOM 1097 N N . ARG A 1 146 ? -10.237 9.928 -4.416 1.00 87.69 146 ARG A N 1
ATOM 1098 C CA . ARG A 1 146 ? -11.028 10.857 -5.242 1.00 87.69 146 ARG A CA 1
ATOM 1099 C C . ARG A 1 146 ? -10.936 10.557 -6.738 1.00 87.69 146 ARG A C 1
ATOM 1101 O O . ARG A 1 146 ? -11.936 10.616 -7.443 1.00 87.69 146 ARG A O 1
ATOM 1108 N N . LEU A 1 147 ? -9.734 10.287 -7.239 1.00 85.12 147 LEU A N 1
ATOM 1109 C CA . LEU A 1 147 ? -9.487 10.092 -8.672 1.00 85.12 147 LEU A CA 1
ATOM 1110 C C . LEU A 1 147 ? -9.734 8.651 -9.135 1.00 85.12 147 LEU A C 1
ATOM 1112 O O . LEU A 1 147 ? -10.022 8.413 -10.305 1.00 85.12 147 LEU A O 1
ATOM 1116 N N . GLY A 1 148 ? -9.586 7.689 -8.228 1.00 82.69 148 GLY A N 1
ATOM 1117 C CA . GLY A 1 148 ? -9.624 6.259 -8.502 1.00 82.69 148 GLY A CA 1
ATOM 1118 C C . GLY A 1 148 ? -10.904 5.564 -8.054 1.00 82.69 148 GLY A C 1
ATOM 1119 O O . GLY A 1 148 ? -10.895 4.336 -7.987 1.00 82.69 148 GLY A O 1
ATOM 1120 N N . GLU A 1 149 ? -11.971 6.287 -7.712 1.00 89.12 149 GLU A N 1
ATOM 1121 C CA . GLU A 1 149 ? -13.230 5.684 -7.267 1.00 89.12 149 GLU A CA 1
ATOM 1122 C C . GLU A 1 149 ? -13.767 4.671 -8.299 1.00 89.12 149 GLU A C 1
ATOM 1124 O O . GLU A 1 149 ? -13.869 4.934 -9.498 1.00 89.12 149 GLU A O 1
ATOM 1129 N N . LEU A 1 150 ? -14.105 3.477 -7.814 1.00 88.12 150 LEU A N 1
ATOM 1130 C CA . LEU A 1 150 ? -14.734 2.387 -8.566 1.00 88.12 150 LEU A CA 1
ATOM 1131 C C . LEU A 1 150 ? -16.228 2.256 -8.258 1.00 88.12 150 LEU A C 1
ATOM 1133 O O . LEU A 1 150 ? -16.897 1.377 -8.802 1.00 88.12 150 LEU A O 1
ATOM 1137 N N . GLY A 1 151 ? -16.734 3.127 -7.390 1.00 90.06 151 GLY A N 1
ATOM 1138 C CA . GLY A 1 151 ? -18.108 3.178 -6.929 1.00 90.06 151 GLY A CA 1
ATOM 1139 C C . GLY A 1 151 ? -18.289 2.584 -5.537 1.00 90.06 151 GLY A C 1
ATOM 1140 O O . GLY A 1 151 ? -17.339 2.263 -4.815 1.00 90.06 151 GLY A O 1
ATOM 1141 N N . ARG A 1 152 ? -19.561 2.443 -5.164 1.00 94.31 152 ARG A N 1
ATOM 1142 C CA . ARG A 1 152 ? -19.989 2.009 -3.836 1.00 94.31 152 ARG A CA 1
ATOM 1143 C C . ARG A 1 152 ? -20.472 0.560 -3.880 1.00 94.31 152 ARG A C 1
ATOM 1145 O O . ARG A 1 152 ? -21.472 0.285 -4.549 1.00 94.31 152 ARG A O 1
ATOM 1152 N N . PRO A 1 153 ? -19.803 -0.380 -3.189 1.00 91.94 153 PRO A N 1
ATOM 1153 C CA . PRO A 1 153 ? -20.306 -1.741 -3.053 1.00 91.94 153 PRO A CA 1
ATOM 1154 C C . PRO A 1 153 ? -21.688 -1.763 -2.380 1.00 91.94 153 PRO A C 1
ATOM 1156 O O . PRO A 1 153 ? -22.016 -0.892 -1.574 1.00 91.94 153 PRO A O 1
ATOM 1159 N N . GLY A 1 154 ? -22.509 -2.773 -2.685 1.00 90.06 154 GLY A N 1
ATOM 1160 C CA . GLY A 1 154 ? -23.819 -2.933 -2.042 1.00 90.06 154 GLY A CA 1
ATOM 1161 C C . GLY A 1 154 ? -23.708 -3.059 -0.514 1.00 90.06 154 GLY A C 1
ATOM 1162 O O . GLY A 1 154 ? -22.705 -3.551 -0.007 1.00 90.06 154 GLY A O 1
ATOM 1163 N N . ARG A 1 155 ? -24.757 -2.675 0.230 1.00 81.69 155 ARG A N 1
ATOM 1164 C CA . ARG A 1 155 ? -24.751 -2.558 1.711 1.00 81.69 155 ARG A CA 1
ATOM 1165 C C . ARG A 1 155 ? -24.336 -3.821 2.493 1.00 81.69 155 ARG A C 1
ATOM 1167 O O . ARG A 1 155 ? -24.005 -3.714 3.665 1.00 81.69 155 ARG A O 1
ATOM 1174 N N . GLY A 1 156 ? -24.341 -5.001 1.871 1.00 87.00 156 GLY A N 1
ATOM 1175 C CA . GLY A 1 156 ? -23.877 -6.260 2.474 1.00 87.00 156 GLY A CA 1
ATOM 1176 C C . GLY A 1 156 ? -22.546 -6.791 1.926 1.00 87.00 156 GLY A C 1
ATOM 1177 O O . GLY A 1 156 ? -22.083 -7.841 2.385 1.00 87.00 156 GLY A O 1
ATOM 1178 N N . ALA A 1 157 ? -21.950 -6.110 0.943 1.00 93.88 157 ALA A N 1
ATOM 1179 C CA . ALA A 1 157 ? -20.734 -6.546 0.271 1.00 93.88 157 ALA A CA 1
ATOM 1180 C C . ALA A 1 157 ? -19.553 -6.515 1.243 1.00 93.88 157 ALA A C 1
ATOM 1182 O O . ALA A 1 157 ? -19.131 -5.465 1.731 1.00 93.88 157 ALA A O 1
ATOM 1183 N N . ALA A 1 158 ? -19.018 -7.695 1.518 1.00 94.88 158 ALA A N 1
ATOM 1184 C CA . ALA A 1 158 ? -17.938 -7.888 2.460 1.00 94.88 158 ALA A CA 1
ATOM 1185 C C . ALA A 1 158 ? -16.982 -8.962 1.952 1.00 94.88 158 ALA A C 1
ATOM 1187 O O . ALA A 1 158 ? -17.332 -9.775 1.094 1.00 94.88 158 ALA A O 1
ATOM 1188 N N . TYR A 1 159 ? -15.782 -8.974 2.513 1.00 94.75 159 TYR A N 1
ATOM 1189 C CA . TYR A 1 159 ? -14.785 -10.009 2.293 1.00 94.75 159 TYR A CA 1
ATOM 1190 C C . TYR A 1 159 ? -14.294 -10.555 3.634 1.00 94.75 159 TYR A C 1
ATOM 1192 O O . TYR A 1 159 ? -14.504 -9.940 4.678 1.00 94.75 159 TYR A O 1
ATOM 1200 N N . ASN A 1 160 ? -13.659 -11.726 3.602 1.00 96.56 160 ASN A N 1
ATOM 1201 C CA . ASN A 1 160 ? -13.104 -12.375 4.787 1.00 96.56 160 ASN A CA 1
ATOM 1202 C C . ASN A 1 160 ? -11.568 -12.234 4.779 1.00 96.56 160 ASN A C 1
ATOM 1204 O O . ASN A 1 160 ? -10.901 -13.015 4.088 1.00 96.56 160 ASN A O 1
ATOM 1208 N N . PRO A 1 161 ? -10.987 -11.227 5.463 1.00 95.69 161 PRO A N 1
ATOM 1209 C CA . PRO A 1 161 ? -9.538 -11.035 5.472 1.00 95.69 161 PRO A CA 1
ATOM 1210 C C . PRO A 1 161 ? -8.812 -12.181 6.186 1.00 95.69 161 PRO A C 1
ATOM 1212 O O . PRO A 1 161 ? -7.771 -12.619 5.695 1.00 95.69 161 PRO A O 1
ATOM 1215 N N . ARG A 1 162 ? -9.390 -12.735 7.263 1.00 97.31 162 ARG A N 1
ATOM 1216 C CA . ARG A 1 162 ? -8.847 -13.904 7.973 1.00 97.31 162 ARG A CA 1
ATOM 1217 C C . ARG A 1 162 ? -8.655 -15.102 7.043 1.00 97.31 162 ARG A C 1
ATOM 1219 O O . ARG A 1 162 ? -7.534 -15.569 6.878 1.00 97.31 162 ARG A O 1
ATOM 1226 N N . ALA A 1 163 ? -9.708 -15.532 6.349 1.00 97.38 163 ALA A N 1
ATOM 1227 C CA . ALA A 1 163 ? -9.645 -16.668 5.428 1.00 97.38 163 ALA A CA 1
ATOM 1228 C C . ALA A 1 163 ? -8.671 -16.427 4.261 1.00 97.38 163 ALA A C 1
ATOM 1230 O O . ALA A 1 163 ? -7.981 -17.350 3.824 1.00 97.38 163 ALA A O 1
ATOM 1231 N N . ARG A 1 164 ? -8.578 -15.185 3.760 1.00 95.75 164 ARG A N 1
ATOM 1232 C CA . ARG A 1 164 ? -7.611 -14.821 2.710 1.00 95.75 164 ARG A CA 1
ATOM 1233 C C . ARG A 1 164 ? -6.169 -14.964 3.190 1.00 95.75 164 ARG A C 1
ATOM 1235 O O . ARG A 1 164 ? -5.344 -15.481 2.433 1.00 95.75 164 ARG A O 1
ATOM 1242 N N . LEU A 1 165 ? -5.862 -14.513 4.409 1.00 97.38 165 LEU A N 1
ATOM 1243 C CA . LEU A 1 165 ? -4.530 -14.678 4.987 1.00 97.38 165 LEU A CA 1
ATOM 1244 C C . LEU A 1 165 ? -4.245 -16.149 5.313 1.00 97.38 165 LEU A C 1
ATOM 1246 O O . LEU A 1 165 ? -3.187 -16.637 4.926 1.00 97.38 165 LEU A O 1
ATOM 1250 N N . ASP A 1 166 ? -5.178 -16.868 5.940 1.00 97.94 166 ASP A N 1
ATOM 1251 C CA . ASP A 1 166 ? -5.015 -18.285 6.294 1.00 97.94 166 ASP A CA 1
ATOM 1252 C C . ASP A 1 166 ? -4.676 -19.141 5.064 1.00 97.94 166 ASP A C 1
ATOM 1254 O O . ASP A 1 166 ? -3.728 -19.930 5.085 1.00 97.94 166 ASP A O 1
ATOM 1258 N N . GLU A 1 167 ? -5.384 -18.936 3.949 1.00 97.75 167 GLU A N 1
ATOM 1259 C CA . GLU A 1 167 ? -5.106 -19.632 2.691 1.00 97.75 167 GLU A CA 1
ATOM 1260 C C . GLU A 1 167 ? -3.727 -19.264 2.119 1.00 97.75 167 GLU A C 1
ATOM 1262 O O . GLU A 1 167 ? -2.974 -20.130 1.659 1.00 97.75 167 GLU A O 1
ATOM 1267 N N . ALA A 1 168 ? -3.348 -17.986 2.175 1.00 96.75 168 ALA A N 1
ATOM 1268 C CA . ALA A 1 168 ? -2.035 -17.539 1.725 1.00 96.75 168 ALA A CA 1
ATOM 1269 C C . ALA A 1 168 ? -0.905 -18.137 2.588 1.00 96.75 168 ALA A C 1
ATOM 1271 O O . ALA A 1 168 ? 0.086 -18.632 2.047 1.00 96.75 168 ALA A O 1
ATOM 1272 N N . LEU A 1 169 ? -1.074 -18.175 3.912 1.00 97.69 169 LEU A N 1
ATOM 1273 C CA . LEU A 1 169 ? -0.136 -18.785 4.856 1.00 97.69 169 LEU A CA 1
ATOM 1274 C C . LEU A 1 169 ? -0.040 -20.298 4.664 1.00 97.69 169 LEU A C 1
ATOM 1276 O O . LEU A 1 169 ? 1.056 -20.850 4.715 1.00 97.69 169 LEU A O 1
ATOM 1280 N N . ARG A 1 170 ? -1.154 -20.989 4.396 1.00 97.38 170 ARG A N 1
ATOM 1281 C CA . ARG A 1 170 ? -1.156 -22.425 4.074 1.00 97.38 170 ARG A CA 1
ATOM 1282 C C . ARG A 1 170 ? -0.302 -22.710 2.839 1.00 97.38 170 ARG A C 1
ATOM 1284 O O . ARG A 1 170 ? 0.546 -23.601 2.870 1.00 97.38 170 ARG A O 1
ATOM 1291 N N . ARG A 1 171 ? -0.478 -21.923 1.774 1.00 96.56 171 ARG A N 1
ATOM 1292 C CA . ARG A 1 171 ? 0.325 -22.027 0.544 1.00 96.56 171 ARG A CA 1
ATOM 1293 C C . ARG A 1 171 ? 1.797 -21.710 0.788 1.00 96.56 171 ARG A C 1
ATOM 1295 O O . ARG A 1 171 ? 2.658 -22.411 0.261 1.00 96.56 171 ARG A O 1
ATOM 1302 N N . LEU A 1 172 ? 2.087 -20.677 1.578 1.00 96.00 172 LEU A N 1
ATOM 1303 C CA . LEU A 1 172 ? 3.456 -20.288 1.913 1.00 96.00 172 LEU A CA 1
ATOM 1304 C C . LEU A 1 172 ? 4.167 -21.388 2.710 1.00 96.00 172 LEU A C 1
ATOM 1306 O O . LEU A 1 172 ? 5.257 -21.804 2.330 1.00 96.00 172 LEU A O 1
ATOM 1310 N N . ARG A 1 173 ? 3.505 -21.925 3.739 1.00 96.00 173 ARG A N 1
ATOM 1311 C CA . ARG A 1 173 ? 3.985 -23.039 4.568 1.00 96.00 173 ARG A CA 1
ATOM 1312 C C . ARG A 1 173 ? 4.292 -24.275 3.733 1.00 96.00 173 ARG A C 1
ATOM 1314 O O . ARG A 1 173 ? 5.359 -24.859 3.874 1.00 96.00 173 ARG A O 1
ATOM 1321 N N . HIS A 1 174 ? 3.383 -24.635 2.824 1.00 94.38 174 HIS A N 1
ATOM 1322 C CA . HIS A 1 174 ? 3.593 -25.747 1.900 1.00 94.38 174 HIS A CA 1
ATOM 1323 C C . HIS A 1 174 ? 4.826 -25.524 1.014 1.00 94.38 174 HIS A C 1
ATOM 1325 O O . HIS A 1 174 ? 5.640 -26.429 0.864 1.00 94.38 174 HIS A O 1
ATOM 1331 N N . ARG A 1 175 ? 5.005 -24.312 0.472 1.00 92.44 175 ARG A N 1
ATOM 1332 C CA . ARG A 1 175 ? 6.136 -23.988 -0.408 1.00 92.44 175 ARG A CA 1
ATOM 1333 C C . ARG A 1 175 ? 7.478 -23.909 0.321 1.00 92.44 175 ARG A C 1
ATOM 1335 O O . ARG A 1 175 ? 8.497 -24.224 -0.281 1.00 92.44 175 ARG A O 1
ATOM 1342 N N . MET A 1 176 ? 7.478 -23.476 1.580 1.00 93.69 176 MET A N 1
ATOM 1343 C CA . MET A 1 176 ? 8.682 -23.393 2.412 1.00 93.69 176 MET A CA 1
ATOM 1344 C C . MET A 1 176 ? 9.024 -24.719 3.108 1.00 93.69 176 MET A C 1
ATOM 1346 O O . MET A 1 176 ? 10.154 -24.877 3.566 1.00 93.69 176 MET A O 1
ATOM 1350 N N . GLY A 1 177 ? 8.067 -25.649 3.217 1.00 92.44 177 GLY A N 1
ATOM 1351 C CA . GLY A 1 177 ? 8.252 -26.949 3.871 1.00 92.44 177 GLY A CA 1
ATOM 1352 C C . GLY A 1 177 ? 8.501 -26.868 5.382 1.00 92.44 177 GLY A C 1
ATOM 1353 O O . GLY A 1 177 ? 9.077 -27.790 5.948 1.00 92.44 177 GLY A O 1
ATOM 1354 N N . ARG A 1 178 ? 8.104 -25.768 6.035 1.00 91.94 178 ARG A N 1
ATOM 1355 C CA . ARG A 1 178 ? 8.381 -25.492 7.456 1.00 91.94 178 ARG A CA 1
ATOM 1356 C C . ARG A 1 178 ? 7.211 -24.767 8.137 1.00 91.94 178 ARG A C 1
ATOM 1358 O O . ARG A 1 178 ? 6.382 -24.189 7.427 1.00 91.94 178 ARG A O 1
ATOM 1365 N N . PRO A 1 179 ? 7.123 -24.775 9.481 1.00 93.06 179 PRO A N 1
ATOM 1366 C CA . PRO A 1 179 ? 6.161 -23.963 10.227 1.00 93.06 179 PRO A CA 1
ATOM 1367 C C . PRO A 1 179 ? 6.329 -22.463 9.945 1.00 93.06 179 PRO A C 1
ATOM 1369 O O . PRO A 1 179 ? 7.395 -22.020 9.533 1.00 93.06 179 PRO A O 1
ATOM 1372 N N . LEU A 1 180 ? 5.272 -21.682 10.174 1.00 96.31 180 LEU A N 1
ATOM 1373 C CA . LEU A 1 180 ? 5.307 -20.221 10.074 1.00 96.31 180 LEU A CA 1
ATOM 1374 C C . LEU A 1 180 ? 5.028 -19.605 11.454 1.00 96.31 180 LEU A C 1
ATOM 1376 O O . LEU A 1 180 ? 4.260 -20.193 12.215 1.00 96.31 180 LEU A O 1
ATOM 1380 N N . PRO A 1 181 ? 5.567 -18.408 11.752 1.00 94.69 181 PRO A N 1
ATOM 1381 C CA . PRO A 1 181 ? 5.346 -17.697 13.018 1.00 94.69 181 PRO A CA 1
ATOM 1382 C C . PRO A 1 181 ? 3.904 -17.192 13.198 1.00 94.69 181 PRO A C 1
ATOM 1384 O O . PRO A 1 181 ? 3.553 -16.698 14.264 1.00 94.69 181 PRO A O 1
ATOM 1387 N N . VAL A 1 182 ? 3.081 -17.288 12.149 1.00 97.12 182 VAL A N 1
ATOM 1388 C CA . VAL A 1 182 ? 1.675 -16.882 12.137 1.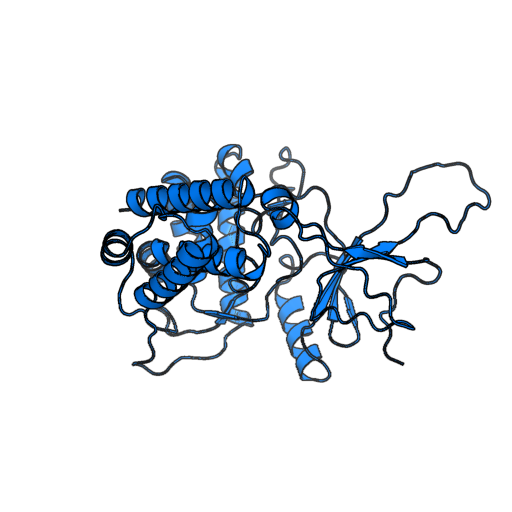00 97.12 182 VAL A CA 1
ATOM 1389 C C . VAL A 1 182 ? 0.809 -18.113 11.906 1.00 97.12 182 VAL A C 1
ATOM 1391 O O . VAL A 1 182 ? 0.887 -18.755 10.853 1.00 97.12 182 VAL A O 1
ATOM 1394 N N . ASP A 1 183 ? -0.015 -18.436 12.898 1.00 94.50 183 ASP A N 1
ATOM 1395 C CA . ASP A 1 183 ? -0.926 -19.575 12.900 1.00 94.50 183 ASP A CA 1
ATOM 1396 C C . ASP A 1 183 ? -2.401 -19.139 12.947 1.00 94.50 183 ASP A C 1
ATOM 1398 O O . ASP A 1 183 ? -2.726 -17.951 12.952 1.00 94.50 183 ASP A O 1
ATOM 1402 N N . GLY A 1 184 ? -3.311 -20.117 12.975 1.00 95.25 184 GLY A N 1
ATOM 1403 C CA . GLY A 1 184 ? -4.751 -19.848 12.991 1.00 95.25 184 GLY A CA 1
ATOM 1404 C C . GLY A 1 184 ? -5.246 -19.169 14.272 1.00 95.25 184 GLY A C 1
ATOM 1405 O O . GLY A 1 184 ? -6.294 -18.524 14.253 1.00 95.25 184 GLY A O 1
ATOM 1406 N N . ALA A 1 185 ? -4.513 -19.296 15.384 1.00 96.81 185 ALA A N 1
ATOM 1407 C CA . ALA A 1 185 ? -4.841 -18.606 16.627 1.00 96.81 185 ALA A CA 1
ATOM 1408 C C . ALA A 1 185 ? -4.423 -17.132 16.549 1.00 96.81 185 ALA A C 1
ATOM 1410 O O . ALA A 1 185 ? -5.156 -16.259 17.007 1.00 96.81 185 ALA A O 1
ATOM 1411 N N . TRP A 1 186 ? -3.278 -16.844 15.925 1.00 97.38 186 TRP A N 1
ATOM 1412 C CA . TRP A 1 186 ? -2.857 -15.484 15.615 1.00 97.38 186 TRP A CA 1
ATOM 1413 C C . TRP A 1 186 ? -3.857 -14.802 14.676 1.00 97.38 186 TRP A C 1
ATOM 1415 O O . TRP A 1 186 ? -4.337 -13.715 14.992 1.00 97.38 186 TRP A O 1
ATOM 1425 N N . THR A 1 187 ? -4.253 -15.446 13.570 1.00 97.38 187 THR A N 1
ATOM 1426 C CA . THR A 1 187 ? -5.222 -14.838 12.640 1.00 97.38 187 THR A CA 1
ATOM 1427 C C . THR A 1 187 ? -6.599 -14.652 13.277 1.00 97.38 187 THR A C 1
ATOM 1429 O O . THR A 1 187 ? -7.237 -13.639 13.021 1.00 97.38 187 THR A O 1
ATOM 1432 N N . ALA A 1 188 ? -7.032 -15.544 14.175 1.00 96.69 188 ALA A N 1
ATOM 1433 C CA . ALA A 1 188 ? -8.269 -15.363 14.941 1.00 96.69 188 ALA A CA 1
ATOM 1434 C C . ALA A 1 188 ? -8.253 -14.126 15.856 1.00 96.69 188 ALA A C 1
ATOM 1436 O O . ALA A 1 188 ? -9.293 -13.506 16.054 1.00 96.69 188 ALA A O 1
ATOM 1437 N N . ARG A 1 189 ? -7.094 -13.787 16.437 1.00 96.56 189 ARG A N 1
ATOM 1438 C CA . ARG A 1 189 ? -6.951 -12.642 17.352 1.00 96.56 189 ARG A CA 1
ATOM 1439 C C . ARG A 1 189 ? -6.799 -11.308 16.629 1.00 96.56 189 ARG A C 1
ATOM 1441 O O . ARG A 1 189 ? -7.267 -10.299 17.139 1.00 96.56 189 ARG A O 1
ATOM 1448 N N . HIS A 1 190 ? -6.133 -11.299 15.474 1.00 96.88 190 HIS A N 1
ATOM 1449 C CA . HIS A 1 190 ? -5.671 -10.062 14.830 1.00 96.88 190 HIS A CA 1
ATOM 1450 C C . HIS A 1 190 ? -6.354 -9.751 13.490 1.00 96.88 190 HIS A C 1
ATOM 1452 O O . HIS A 1 190 ? -5.980 -8.786 12.824 1.00 96.88 190 HIS A O 1
ATOM 1458 N N . LEU A 1 191 ? -7.338 -10.553 13.067 1.00 96.19 191 LEU A N 1
ATOM 1459 C CA . LEU A 1 191 ? -8.113 -10.314 11.850 1.00 96.19 191 LEU A CA 1
ATOM 1460 C C . LEU A 1 191 ? -9.605 -10.589 12.055 1.00 96.19 191 LEU A C 1
ATOM 1462 O O . LEU A 1 191 ? -9.969 -11.632 12.602 1.00 96.19 191 LEU A O 1
ATOM 1466 N N . PRO A 1 192 ? -10.490 -9.725 11.529 1.00 95.25 192 PRO A N 1
ATOM 1467 C CA . PRO A 1 192 ? -11.912 -10.014 11.519 1.00 95.25 192 PRO A CA 1
ATOM 1468 C C . PRO A 1 192 ? -12.253 -11.095 10.482 1.00 95.25 192 PRO A C 1
ATOM 1470 O O . PRO A 1 192 ? -11.605 -11.244 9.445 1.00 95.25 192 PRO A O 1
ATOM 1473 N N . GLU A 1 193 ? -13.347 -11.817 10.711 1.00 95.75 193 GLU A N 1
ATOM 1474 C CA . GLU A 1 193 ? -13.890 -12.768 9.728 1.00 95.75 193 GLU A CA 1
ATOM 1475 C C . GLU A 1 193 ? -14.652 -12.075 8.595 1.00 95.75 193 GLU A C 1
ATOM 1477 O O . GLU A 1 193 ? -14.915 -12.667 7.547 1.00 95.75 193 GLU A O 1
ATOM 1482 N N . ARG A 1 194 ? -15.022 -10.807 8.794 1.00 95.06 194 ARG A N 1
ATOM 1483 C CA . ARG A 1 194 ? -15.786 -10.027 7.827 1.00 95.06 194 ARG A CA 1
ATOM 1484 C C . ARG A 1 194 ? -15.381 -8.559 7.884 1.00 95.06 194 ARG A C 1
ATOM 1486 O O . ARG A 1 194 ? -15.455 -7.940 8.939 1.00 95.06 194 ARG A O 1
ATOM 1493 N N . ALA A 1 195 ? -15.006 -8.008 6.736 1.00 94.56 195 ALA A N 1
ATOM 1494 C CA . ALA A 1 195 ? -14.711 -6.593 6.549 1.00 94.56 195 ALA A CA 1
ATOM 1495 C C . ALA A 1 195 ? -15.539 -6.029 5.378 1.00 94.56 195 ALA A C 1
ATOM 1497 O O . ALA A 1 195 ? -15.719 -6.727 4.370 1.00 94.56 195 ALA A O 1
ATOM 1498 N N . PRO A 1 196 ? -16.083 -4.804 5.489 1.00 94.31 196 PRO A N 1
ATOM 1499 C CA . PRO A 1 196 ? -16.853 -4.180 4.416 1.00 94.31 196 PRO A CA 1
ATOM 1500 C C . PRO A 1 196 ? -15.956 -3.886 3.210 1.00 94.31 196 PRO A C 1
ATOM 1502 O O . PRO A 1 196 ? -14.872 -3.329 3.350 1.00 94.31 196 PRO A O 1
ATOM 1505 N N . MET A 1 197 ? -16.414 -4.226 2.003 1.00 91.44 197 MET A N 1
ATOM 1506 C CA . MET A 1 197 ? -15.596 -4.091 0.788 1.00 91.44 197 MET A CA 1
ATOM 1507 C C . MET A 1 197 ? -15.246 -2.633 0.442 1.00 91.44 197 MET A C 1
ATOM 1509 O O . MET A 1 197 ? -14.227 -2.390 -0.194 1.00 91.44 197 MET A O 1
ATOM 1513 N N . GLY A 1 198 ? -16.083 -1.675 0.849 1.00 91.75 198 GLY A N 1
ATOM 1514 C CA . GLY A 1 198 ? -15.848 -0.240 0.655 1.00 91.75 198 GLY A CA 1
ATOM 1515 C C . GLY A 1 198 ? -15.303 0.479 1.891 1.00 91.75 198 GLY A C 1
ATOM 1516 O O . GLY A 1 198 ? -15.364 1.704 1.935 1.00 91.75 198 GLY A O 1
ATOM 1517 N N . GLY A 1 199 ? -14.853 -0.250 2.918 1.00 93.25 199 GLY A N 1
ATOM 1518 C CA . GLY A 1 199 ? -14.438 0.370 4.176 1.00 93.25 199 GLY A CA 1
ATOM 1519 C C . GLY A 1 199 ? -15.581 1.090 4.899 1.00 93.25 199 GLY A C 1
ATOM 1520 O O . GLY A 1 199 ? -16.763 0.838 4.639 1.00 93.25 199 GLY A O 1
ATOM 1521 N N . VAL A 1 200 ? -15.227 2.000 5.803 1.00 92.88 200 VAL A N 1
ATOM 1522 C CA . VAL A 1 200 ? -16.162 2.820 6.590 1.00 92.88 200 VAL A CA 1
ATOM 1523 C C . VAL A 1 200 ? -16.916 3.839 5.738 1.00 92.88 200 VAL A C 1
ATOM 1525 O O . VAL A 1 200 ? -18.052 4.182 6.060 1.00 92.88 200 VAL A O 1
ATOM 1528 N N . ASP A 1 201 ? -16.326 4.271 4.623 1.00 90.06 201 ASP A N 1
ATOM 1529 C CA . ASP A 1 201 ? -16.923 5.256 3.712 1.00 90.06 201 ASP A CA 1
ATOM 1530 C C . ASP A 1 201 ? -17.837 4.622 2.652 1.00 90.06 201 ASP A C 1
ATOM 1532 O O . ASP A 1 201 ? -18.571 5.314 1.933 1.00 90.06 201 ASP A O 1
ATOM 1536 N N . GLY A 1 202 ? -17.793 3.292 2.535 1.00 92.62 202 GLY A N 1
ATOM 1537 C CA . GLY A 1 202 ? -18.495 2.542 1.501 1.00 92.62 202 GLY A CA 1
ATOM 1538 C C . GLY A 1 202 ? -17.976 2.827 0.090 1.00 92.62 202 GLY A C 1
ATOM 1539 O O . GLY A 1 202 ? -18.737 2.666 -0.861 1.00 92.62 202 GLY A O 1
ATOM 1540 N N . ILE A 1 203 ? -16.721 3.260 -0.055 1.00 92.06 203 ILE A N 1
ATOM 1541 C CA . ILE A 1 203 ? -16.079 3.605 -1.327 1.00 92.06 203 ILE A CA 1
ATOM 1542 C C . ILE A 1 203 ? -15.006 2.565 -1.640 1.00 92.06 203 ILE A C 1
ATOM 1544 O O . ILE A 1 203 ? -14.083 2.338 -0.861 1.00 92.06 203 ILE A O 1
ATOM 1548 N N . LEU A 1 204 ? -15.115 1.945 -2.811 1.00 92.25 204 LEU A N 1
ATOM 1549 C CA . LEU A 1 204 ? -14.037 1.151 -3.384 1.00 92.25 204 LEU A CA 1
ATOM 1550 C C . LEU A 1 204 ? -13.231 2.051 -4.319 1.00 92.25 204 LEU A C 1
ATOM 1552 O O . LEU A 1 204 ? -13.818 2.709 -5.174 1.00 92.25 204 LEU A O 1
ATOM 1556 N N . PHE A 1 205 ? -11.905 2.057 -4.217 1.00 89.12 205 PHE A N 1
ATOM 1557 C CA . PHE A 1 205 ? -11.059 2.814 -5.141 1.00 89.12 205 PHE A CA 1
ATOM 1558 C C . PHE A 1 205 ? -9.881 1.994 -5.663 1.00 89.12 205 PHE A C 1
ATOM 1560 O O . PHE A 1 205 ? -9.576 0.889 -5.198 1.00 89.12 205 PHE A O 1
ATOM 1567 N N . ARG A 1 206 ? -9.237 2.526 -6.701 1.00 85.19 206 ARG A N 1
ATOM 1568 C CA . ARG A 1 206 ? -8.050 1.951 -7.322 1.00 85.19 206 ARG A CA 1
ATOM 1569 C C . ARG A 1 206 ? -6.872 2.020 -6.358 1.00 85.19 206 ARG A C 1
ATOM 1571 O O . ARG A 1 206 ? -6.323 3.083 -6.097 1.00 85.19 206 ARG A O 1
ATOM 1578 N N . THR A 1 207 ? -6.458 0.852 -5.887 1.00 83.50 207 THR A N 1
ATOM 1579 C CA . THR A 1 207 ? -5.292 0.688 -5.015 1.00 83.50 207 THR A CA 1
ATOM 1580 C C . THR A 1 207 ? -4.155 -0.023 -5.756 1.00 83.50 207 THR A C 1
ATOM 1582 O O . THR A 1 207 ? -4.396 -0.996 -6.491 1.00 83.50 207 THR A O 1
ATOM 1585 N N . PRO A 1 208 ? -2.898 0.408 -5.565 1.00 77.94 208 PRO A N 1
ATOM 1586 C CA . PRO A 1 208 ? -1.725 -0.320 -6.029 1.00 77.94 208 PRO A CA 1
ATOM 1587 C C . PRO A 1 208 ? -1.297 -1.484 -5.122 1.00 77.94 208 PRO A C 1
ATOM 1589 O O . PRO A 1 208 ? -0.415 -2.228 -5.547 1.00 77.94 208 PRO A O 1
ATOM 1592 N N . LEU A 1 209 ? -1.894 -1.716 -3.941 1.00 82.25 209 LEU A N 1
ATOM 1593 C CA . LEU A 1 209 ? -1.487 -2.784 -3.000 1.00 82.25 209 LEU A CA 1
ATOM 1594 C C . LEU A 1 209 ? -1.265 -4.171 -3.633 1.00 82.25 209 LEU A C 1
ATOM 1596 O O . LEU A 1 209 ? -0.325 -4.868 -3.247 1.00 82.25 209 LEU A O 1
ATOM 1600 N N . PRO A 1 210 ? -2.043 -4.622 -4.643 1.00 76.94 210 PRO A N 1
ATOM 1601 C CA . PRO A 1 210 ? -1.778 -5.913 -5.279 1.00 76.94 210 PRO A CA 1
ATOM 1602 C C . PRO A 1 210 ? -0.446 -5.995 -6.043 1.00 76.94 210 PRO A C 1
ATOM 1604 O O . PRO A 1 210 ? -0.057 -7.090 -6.466 1.00 76.94 210 PRO A O 1
ATOM 1607 N N . TYR A 1 211 ? 0.216 -4.867 -6.272 1.00 68.44 211 TYR A N 1
ATOM 1608 C CA . TYR A 1 211 ? 1.398 -4.724 -7.112 1.00 68.44 211 TYR A CA 1
ATOM 1609 C C . TYR A 1 211 ? 2.554 -4.097 -6.325 1.00 68.44 211 TYR A C 1
ATOM 1611 O O . TYR A 1 211 ? 3.624 -4.699 -6.295 1.00 68.44 211 TYR A O 1
ATOM 1619 N N . GLY A 1 212 ? 2.310 -2.989 -5.621 1.00 64.38 212 GLY A N 1
ATOM 1620 C CA . GLY A 1 212 ? 3.261 -2.320 -4.737 1.00 64.38 212 GLY A CA 1
ATOM 1621 C C . GLY A 1 212 ? 2.994 -2.656 -3.271 1.00 64.38 212 GLY A C 1
ATOM 1622 O O . GLY A 1 212 ? 2.072 -2.115 -2.665 1.00 64.38 212 GLY A O 1
ATOM 1623 N N . HIS A 1 213 ? 3.811 -3.543 -2.708 1.00 69.69 213 HIS A N 1
ATOM 1624 C CA . HIS A 1 213 ? 3.819 -3.867 -1.283 1.00 69.69 213 HIS A CA 1
ATOM 1625 C C . HIS A 1 213 ? 5.256 -4.082 -0.810 1.00 69.69 213 HIS A C 1
ATOM 1627 O O . HIS A 1 213 ? 6.079 -4.549 -1.605 1.00 69.69 213 HIS A O 1
ATOM 1633 N N . GLY A 1 214 ? 5.537 -3.751 0.450 1.00 75.56 214 GLY A N 1
ATOM 1634 C CA . GLY A 1 214 ? 6.878 -3.751 1.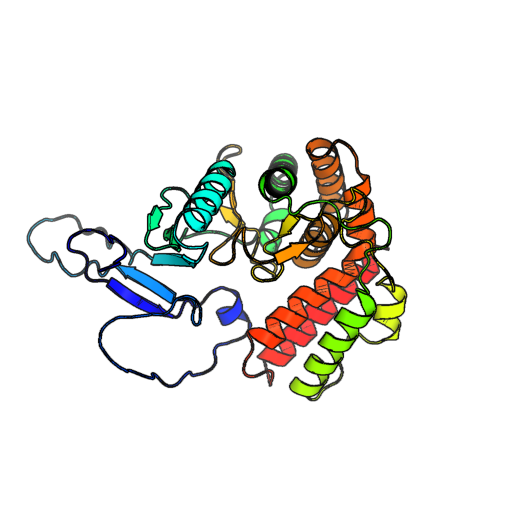029 1.00 75.56 214 GLY A CA 1
ATOM 1635 C C . GLY A 1 214 ? 7.296 -2.373 1.549 1.00 75.56 214 GLY A C 1
ATOM 1636 O O . GLY A 1 214 ? 6.864 -1.351 1.016 1.00 75.56 214 GLY A O 1
ATOM 1637 N N . HIS A 1 215 ? 8.211 -2.339 2.515 1.00 77.94 215 HIS A N 1
ATOM 1638 C CA . HIS A 1 215 ? 8.821 -1.101 3.028 1.00 77.94 215 HIS A CA 1
ATOM 1639 C C . HIS A 1 215 ? 9.544 -0.244 1.975 1.00 77.94 215 HIS A C 1
ATOM 1641 O O . HIS A 1 215 ? 9.740 0.947 2.174 1.00 77.94 215 HIS A O 1
ATOM 1647 N N . TRP A 1 216 ? 9.902 -0.821 0.826 1.00 76.88 216 TRP A N 1
ATOM 1648 C CA . TRP A 1 216 ? 10.474 -0.089 -0.307 1.00 76.88 216 TRP A CA 1
ATOM 1649 C C . TRP A 1 216 ? 9.437 0.636 -1.164 1.00 76.88 216 TRP A C 1
ATOM 1651 O O . TRP A 1 216 ? 9.828 1.213 -2.174 1.00 76.88 216 TRP A O 1
ATOM 1661 N N . HIS A 1 217 ? 8.143 0.542 -0.840 1.00 78.75 217 HIS A N 1
ATOM 1662 C CA . HIS A 1 217 ? 7.094 1.247 -1.565 1.00 78.75 217 HIS A CA 1
ATOM 1663 C C . HIS A 1 217 ? 7.272 2.744 -1.311 1.00 78.75 217 HIS A C 1
ATOM 1665 O O . HIS A 1 217 ? 7.830 3.431 -2.142 1.00 78.75 217 HIS A O 1
ATOM 1671 N N . TRP A 1 218 ? 6.953 3.251 -0.130 1.00 86.25 218 TRP A N 1
ATOM 1672 C CA . TRP A 1 218 ? 7.151 4.671 0.151 1.00 86.25 218 TRP A CA 1
ATOM 1673 C C . TRP A 1 218 ? 8.631 5.006 0.338 1.00 86.25 218 TRP A C 1
ATOM 1675 O O . TRP A 1 218 ? 9.329 4.339 1.100 1.00 86.25 218 TRP A O 1
ATOM 1685 N N . GLN A 1 219 ? 9.113 6.025 -0.370 1.00 86.38 219 GLN A N 1
ATOM 1686 C CA . GLN A 1 219 ? 10.513 6.444 -0.348 1.00 86.38 219 GLN A CA 1
ATOM 1687 C C . GLN A 1 219 ? 10.626 7.965 -0.237 1.00 86.38 219 GLN A C 1
ATOM 1689 O O . GLN A 1 219 ? 9.740 8.696 -0.668 1.00 86.38 219 GLN A O 1
ATOM 1694 N N . LEU A 1 220 ? 11.721 8.447 0.333 1.00 87.56 220 LEU A N 1
ATOM 1695 C CA . LEU A 1 220 ? 12.105 9.849 0.328 1.00 87.56 220 LEU A CA 1
ATOM 1696 C C . LEU A 1 220 ? 13.025 10.133 -0.857 1.00 87.56 220 LEU A C 1
ATOM 1698 O O . LEU A 1 220 ? 13.948 9.368 -1.143 1.00 87.56 220 LEU A O 1
ATOM 1702 N N . ALA A 1 221 ? 12.769 11.255 -1.516 1.00 81.25 221 ALA A N 1
ATOM 1703 C CA . ALA A 1 221 ? 13.653 11.892 -2.476 1.00 81.25 221 ALA A CA 1
ATOM 1704 C C . ALA A 1 221 ? 14.251 13.165 -1.862 1.00 81.25 221 ALA A C 1
ATOM 1706 O O . ALA A 1 221 ? 13.571 13.864 -1.106 1.00 81.25 221 ALA A O 1
ATOM 1707 N N . GLY A 1 222 ? 15.491 13.478 -2.242 1.00 72.88 222 GLY A N 1
ATOM 1708 C CA . GLY A 1 222 ? 16.219 14.668 -1.798 1.00 72.88 222 GLY A CA 1
ATOM 1709 C C . GLY A 1 222 ? 17.178 14.417 -0.629 1.00 72.88 222 GLY A C 1
ATOM 1710 O O . GLY A 1 222 ? 17.067 13.437 0.116 1.00 72.88 222 GLY A O 1
ATOM 1711 N N . ASP A 1 223 ? 18.143 15.319 -0.475 1.00 61.56 223 ASP A N 1
ATOM 1712 C CA . ASP A 1 223 ? 19.126 15.283 0.607 1.00 61.56 223 ASP A CA 1
ATOM 1713 C C . ASP A 1 223 ? 18.531 15.959 1.851 1.00 61.56 223 ASP A C 1
ATOM 1715 O O . ASP A 1 223 ? 17.915 17.021 1.761 1.00 61.56 223 ASP A O 1
ATOM 1719 N N . GLY A 1 224 ? 18.648 15.306 3.011 1.00 49.25 224 GLY A N 1
ATOM 1720 C CA . GLY A 1 224 ? 17.883 15.604 4.234 1.00 49.25 224 GLY A CA 1
ATOM 1721 C C . GLY A 1 224 ? 18.108 16.970 4.896 1.00 49.25 224 GLY A C 1
ATOM 1722 O O . GLY A 1 224 ? 17.494 17.231 5.931 1.00 49.25 224 GLY A O 1
ATOM 1723 N N . ASP A 1 225 ? 18.927 17.844 4.308 1.00 47.94 225 ASP A N 1
ATOM 1724 C CA . ASP A 1 225 ? 19.362 19.116 4.900 1.00 47.94 225 ASP A CA 1
ATOM 1725 C C . ASP A 1 225 ? 18.437 20.313 4.614 1.00 47.94 225 ASP A C 1
ATOM 1727 O O . ASP A 1 225 ? 18.510 21.326 5.310 1.00 47.94 225 ASP A O 1
ATOM 1731 N N . CYS A 1 226 ? 17.519 20.230 3.642 1.00 41.53 226 CYS A N 1
ATOM 1732 C CA . CYS A 1 226 ? 16.591 21.329 3.349 1.00 41.53 226 CYS A CA 1
ATOM 1733 C C . CYS A 1 226 ? 15.139 20.973 3.689 1.00 41.53 226 CYS A C 1
ATOM 1735 O O . CYS A 1 226 ? 14.537 20.081 3.094 1.00 41.53 226 CYS A O 1
ATOM 1737 N N . ALA A 1 227 ? 14.531 21.757 4.586 1.00 44.31 227 ALA A N 1
ATOM 1738 C CA . ALA A 1 227 ? 13.120 21.659 4.982 1.00 44.31 227 ALA A CA 1
ATOM 1739 C C . ALA A 1 227 ? 12.115 21.793 3.813 1.00 44.31 227 ALA A C 1
ATOM 1741 O O . ALA A 1 227 ? 10.947 21.451 3.965 1.00 44.31 227 ALA A O 1
ATOM 1742 N N . THR A 1 228 ? 12.565 22.266 2.648 1.00 47.38 228 THR A N 1
ATOM 1743 C CA . THR A 1 228 ? 11.790 22.419 1.406 1.00 47.38 228 THR A CA 1
ATOM 1744 C C . THR A 1 228 ? 12.154 21.398 0.316 1.00 47.38 228 THR A C 1
ATOM 1746 O O . THR A 1 228 ? 11.568 21.441 -0.762 1.00 47.38 228 THR A O 1
ATOM 1749 N N . GLY A 1 229 ? 13.113 20.493 0.568 1.00 54.00 229 GLY A N 1
ATOM 1750 C CA . GLY A 1 229 ? 13.698 19.590 -0.437 1.00 54.00 229 GLY A CA 1
ATOM 1751 C C . GLY A 1 229 ? 13.353 18.103 -0.292 1.00 54.00 229 GLY A C 1
ATOM 1752 O O . GLY A 1 229 ? 13.697 17.323 -1.178 1.00 54.00 229 GLY A O 1
ATOM 1753 N N . LEU A 1 230 ? 12.679 17.695 0.789 1.00 69.12 230 LEU A N 1
ATOM 1754 C CA . LEU A 1 230 ? 12.265 16.305 0.994 1.00 69.12 230 LEU A CA 1
ATOM 1755 C C . LEU A 1 230 ? 10.925 16.040 0.304 1.00 69.12 230 LEU A C 1
ATOM 1757 O O . LEU A 1 230 ? 9.886 16.533 0.745 1.00 69.12 230 LEU A O 1
ATOM 1761 N N . ALA A 1 231 ? 10.934 15.235 -0.756 1.00 78.19 231 ALA A N 1
ATOM 1762 C CA . ALA A 1 231 ? 9.713 14.790 -1.417 1.00 78.19 231 ALA 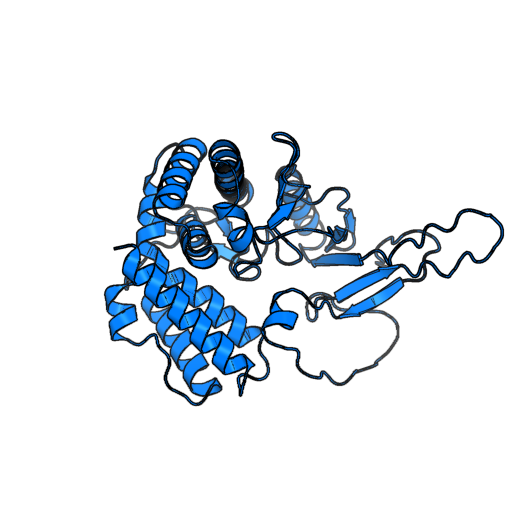A CA 1
ATOM 1763 C C . ALA A 1 231 ? 9.429 13.328 -1.071 1.00 78.19 231 ALA A C 1
ATOM 1765 O O . ALA A 1 231 ? 10.263 12.451 -1.291 1.00 78.19 231 ALA A O 1
ATOM 1766 N N . VAL A 1 232 ? 8.231 13.041 -0.560 1.00 84.88 232 VAL A N 1
ATOM 1767 C CA . VAL A 1 232 ? 7.778 11.656 -0.412 1.00 84.88 232 VAL A CA 1
ATOM 1768 C C . VAL A 1 232 ? 7.342 11.148 -1.777 1.00 84.88 232 VAL A C 1
ATOM 1770 O O . VAL A 1 232 ? 6.396 11.649 -2.386 1.00 84.88 232 VAL A O 1
ATOM 1773 N N . ARG A 1 233 ? 8.045 10.130 -2.255 1.00 79.06 233 ARG A N 1
ATOM 1774 C CA . ARG A 1 233 ? 7.759 9.429 -3.492 1.00 79.06 233 ARG A CA 1
ATOM 1775 C C . ARG A 1 233 ? 7.129 8.087 -3.219 1.00 79.06 233 ARG A C 1
ATOM 1777 O O . ARG A 1 233 ? 7.410 7.377 -2.257 1.00 79.06 233 ARG A O 1
ATOM 1784 N N . ARG A 1 234 ? 6.328 7.715 -4.199 1.00 76.62 234 ARG A N 1
ATOM 1785 C CA . ARG A 1 234 ? 5.738 6.405 -4.332 1.00 76.62 234 ARG A CA 1
ATOM 1786 C C . ARG A 1 234 ? 6.726 5.197 -4.253 1.00 76.62 234 ARG A C 1
ATOM 1788 O O . ARG A 1 234 ? 6.181 4.193 -3.883 1.00 76.62 234 ARG A O 1
ATOM 1795 N N . PHE A 1 235 ? 7.983 5.184 -4.807 1.00 59.88 235 PHE A N 1
ATOM 1796 C CA . PHE A 1 235 ? 8.826 4.144 -5.610 1.00 59.88 235 PHE A CA 1
ATOM 1797 C C . PHE A 1 235 ? 8.386 3.070 -6.716 1.00 59.88 235 PHE A C 1
ATOM 1799 O O . PHE A 1 235 ? 7.930 1.969 -6.386 1.00 59.88 235 PHE A O 1
ATOM 1806 N N . GLY A 1 236 ? 8.525 3.369 -8.025 1.00 54.03 236 GLY A N 1
ATOM 1807 C CA . GLY A 1 236 ? 8.638 2.414 -9.157 1.00 54.03 236 GLY A CA 1
ATOM 1808 C C . GLY A 1 236 ? 7.514 1.409 -9.547 1.00 54.03 236 GLY A C 1
ATOM 1809 O O . GLY A 1 236 ? 7.075 0.564 -8.776 1.00 54.03 236 GLY A O 1
ATOM 1810 N N . LEU A 1 237 ? 7.199 1.395 -10.856 1.00 45.53 237 LEU A N 1
ATOM 1811 C CA . LEU A 1 237 ? 6.579 0.349 -11.717 1.00 45.53 237 LEU A CA 1
ATOM 1812 C C . LEU A 1 237 ? 5.156 -0.181 -11.462 1.00 45.53 237 LEU A C 1
ATOM 1814 O O . LEU A 1 237 ? 4.517 -0.641 -12.411 1.00 45.53 237 LEU A O 1
ATOM 1818 N N . ASP A 1 238 ? 4.622 -0.125 -10.249 1.00 49.72 238 ASP A N 1
ATOM 1819 C CA . ASP A 1 238 ? 3.407 -0.887 -9.913 1.00 49.72 238 ASP A CA 1
ATOM 1820 C C . ASP A 1 238 ? 2.144 -0.040 -9.728 1.00 49.72 238 ASP A C 1
ATOM 1822 O O . ASP A 1 238 ? 1.187 -0.438 -9.059 1.00 49.72 238 ASP A O 1
ATOM 1826 N N . TRP A 1 239 ? 2.137 1.159 -10.298 1.00 54.62 239 TRP A N 1
ATOM 1827 C CA . TRP A 1 239 ? 1.392 2.223 -9.656 1.00 54.62 239 TRP A CA 1
ATOM 1828 C C . TRP A 1 239 ? 0.108 2.687 -10.253 1.00 54.62 239 TRP A C 1
ATOM 1830 O O . TRP A 1 239 ? -0.065 2.849 -11.457 1.00 54.62 239 TRP A O 1
ATOM 1840 N N . ILE A 1 240 ? -0.745 2.972 -9.274 1.00 52.69 240 ILE A N 1
ATOM 1841 C CA . ILE A 1 240 ? -2.028 3.640 -9.310 1.00 52.69 240 ILE A CA 1
ATOM 1842 C C . ILE A 1 240 ? -3.137 2.800 -9.942 1.00 52.69 240 ILE A C 1
ATOM 1844 O O . ILE A 1 240 ? -4.287 2.920 -9.532 1.00 52.69 240 ILE A O 1
ATOM 1848 N N . TRP A 1 241 ? -2.826 1.867 -10.842 1.00 59.25 241 TRP A N 1
ATOM 1849 C CA . TRP A 1 241 ? -3.870 1.131 -11.546 1.00 59.25 241 TRP A CA 1
ATOM 1850 C C . TRP A 1 241 ? -3.640 -0.376 -11.590 1.00 59.25 241 TRP A C 1
ATOM 1852 O O . TRP A 1 241 ? -2.817 -0.905 -12.344 1.00 59.25 241 TRP A O 1
ATOM 1862 N N . GLY A 1 242 ? -4.435 -1.103 -10.805 1.00 57.72 242 GLY A N 1
ATOM 1863 C CA . GLY A 1 242 ? -4.605 -2.535 -11.036 1.00 57.72 242 GLY A CA 1
ATOM 1864 C C . GLY A 1 242 ? -5.397 -3.297 -9.980 1.00 57.72 242 GLY A C 1
ATOM 1865 O O . GLY A 1 242 ? -5.771 -4.439 -10.241 1.00 57.72 242 GLY A O 1
ATOM 1866 N N . GLY A 1 243 ? -5.605 -2.730 -8.790 1.00 75.62 243 GLY A N 1
ATOM 1867 C CA . GLY A 1 243 ? -6.409 -3.311 -7.716 1.00 75.62 243 GLY A CA 1
ATOM 1868 C C . GLY A 1 243 ? -7.656 -2.496 -7.413 1.00 75.62 243 GLY A C 1
ATOM 1869 O O . GLY A 1 243 ? -7.756 -1.348 -7.834 1.00 75.62 243 GLY A O 1
ATOM 1870 N N . GLY A 1 244 ? -8.590 -3.093 -6.679 1.00 85.25 244 GLY A N 1
ATOM 1871 C CA . GLY A 1 244 ? -9.657 -2.387 -5.974 1.00 85.25 244 GLY A CA 1
ATOM 1872 C C . GLY A 1 244 ? -9.525 -2.678 -4.481 1.00 85.25 244 GLY A C 1
ATOM 1873 O O . GLY A 1 244 ? -9.209 -3.813 -4.117 1.00 85.25 244 GLY A O 1
ATOM 1874 N N . GLY A 1 245 ? -9.714 -1.667 -3.643 1.00 89.56 245 GLY A N 1
ATOM 1875 C CA . GLY A 1 245 ? -9.628 -1.787 -2.191 1.00 89.56 245 GLY A CA 1
ATOM 1876 C C . GLY A 1 245 ? -10.178 -0.551 -1.491 1.00 89.56 245 GLY A C 1
ATOM 1877 O O . GLY A 1 245 ? -10.600 0.404 -2.148 1.00 89.56 245 GLY A O 1
ATOM 1878 N N . CYS A 1 246 ? -10.196 -0.607 -0.167 1.00 92.69 246 CYS A N 1
ATOM 1879 C CA . CYS A 1 246 ? -10.608 0.493 0.690 1.00 92.69 246 CYS A CA 1
ATOM 1880 C C . CYS A 1 246 ? -9.386 1.177 1.325 1.00 92.69 246 CYS A C 1
ATOM 1882 O O . CYS A 1 246 ? -8.252 0.698 1.213 1.00 92.69 246 CYS A O 1
ATOM 1884 N N . LEU A 1 247 ? -9.614 2.329 1.956 1.00 94.00 247 LEU A N 1
ATOM 1885 C CA . LEU A 1 247 ? -8.546 3.194 2.470 1.00 94.00 247 LEU A CA 1
ATOM 1886 C C . LEU A 1 247 ? -7.847 2.539 3.663 1.00 94.00 247 LEU A C 1
ATOM 1888 O O . LEU A 1 247 ? -6.634 2.621 3.820 1.00 94.00 247 LEU A O 1
ATOM 1892 N N . GLU A 1 248 ? -8.610 1.797 4.448 1.00 95.94 248 GLU A N 1
ATOM 1893 C CA . GLU A 1 248 ? -8.158 1.043 5.604 1.00 95.94 248 GLU A CA 1
ATOM 1894 C C . GLU A 1 248 ? -7.064 0.041 5.239 1.00 95.94 248 GLU A C 1
ATOM 1896 O O . GLU A 1 248 ? -6.092 -0.081 5.976 1.00 95.94 248 GLU A O 1
ATOM 1901 N N . SER A 1 249 ? -7.172 -0.644 4.094 1.00 93.56 249 SER A N 1
ATOM 1902 C CA . SER A 1 249 ? -6.135 -1.586 3.656 1.00 93.56 249 SER A CA 1
ATOM 1903 C C . SER A 1 249 ? -4.821 -0.878 3.300 1.00 93.56 249 SER A C 1
ATOM 1905 O O . SER A 1 249 ? -3.749 -1.451 3.501 1.00 93.56 249 SER A O 1
ATOM 1907 N N . GLU A 1 250 ? -4.879 0.349 2.770 1.00 93.19 250 GLU A N 1
ATOM 1908 C CA . GLU A 1 250 ? -3.689 1.170 2.494 1.00 93.19 250 GLU A CA 1
ATOM 1909 C C . GLU A 1 250 ? -3.031 1.642 3.792 1.00 93.19 250 GLU A C 1
ATOM 1911 O O . GLU A 1 250 ? -1.816 1.507 3.942 1.00 93.19 250 GLU A O 1
ATOM 1916 N N . ILE A 1 251 ? -3.837 2.121 4.745 1.00 95.81 251 ILE A N 1
ATOM 1917 C CA . ILE A 1 251 ? -3.381 2.549 6.073 1.00 95.81 251 ILE A CA 1
ATOM 1918 C C . ILE A 1 251 ? -2.744 1.372 6.817 1.00 95.81 251 ILE A C 1
ATOM 1920 O O . ILE A 1 251 ? -1.599 1.472 7.254 1.00 95.81 251 ILE A O 1
ATOM 1924 N N . ALA A 1 252 ? -3.441 0.234 6.891 1.00 95.50 252 ALA A N 1
ATOM 1925 C CA . ALA A 1 252 ? -2.957 -0.996 7.513 1.00 95.50 252 ALA A CA 1
ATOM 1926 C C . ALA A 1 252 ? -1.605 -1.426 6.932 1.00 95.50 252 ALA A C 1
ATOM 1928 O O . ALA A 1 252 ? -0.650 -1.671 7.668 1.00 95.50 252 ALA A O 1
ATOM 1929 N N . SER A 1 253 ? -1.516 -1.485 5.600 1.00 93.75 253 SER A N 1
ATOM 1930 C CA . SER A 1 253 ? -0.282 -1.834 4.899 1.00 93.75 253 SER A CA 1
ATOM 1931 C C . SER A 1 253 ? 0.849 -0.867 5.244 1.00 93.75 253 SER A C 1
ATOM 1933 O O . SER A 1 253 ? 1.931 -1.304 5.620 1.00 93.75 253 SER A O 1
ATOM 1935 N N . PHE A 1 254 ? 0.607 0.442 5.187 1.00 94.38 254 PHE A N 1
ATOM 1936 C CA . PHE A 1 254 ? 1.641 1.439 5.446 1.00 94.38 254 PHE A CA 1
ATOM 1937 C C . PHE A 1 254 ? 2.175 1.406 6.875 1.00 94.38 254 PHE A C 1
ATOM 1939 O O . PHE A 1 254 ? 3.393 1.427 7.058 1.00 94.38 254 PHE A O 1
ATOM 1946 N N . VAL A 1 255 ? 1.284 1.333 7.866 1.00 96.25 255 VAL A N 1
ATOM 1947 C CA . VAL A 1 255 ? 1.651 1.298 9.288 1.00 96.25 255 VAL A CA 1
ATOM 1948 C C . VAL A 1 255 ? 2.529 0.076 9.575 1.00 96.25 255 VAL A C 1
ATOM 1950 O O . VAL A 1 255 ? 3.611 0.208 10.148 1.00 96.25 255 VAL A O 1
ATOM 1953 N N . VAL A 1 256 ? 2.125 -1.102 9.089 1.00 95.56 256 VAL A N 1
ATOM 1954 C CA . VAL A 1 256 ? 2.851 -2.362 9.317 1.00 95.56 256 VAL A CA 1
ATOM 1955 C C . VAL A 1 256 ? 4.167 -2.436 8.541 1.00 95.56 256 VAL A C 1
ATOM 1957 O O . VAL A 1 256 ? 5.181 -2.853 9.105 1.00 95.56 256 VAL A O 1
ATOM 1960 N N . GLU A 1 257 ? 4.196 -2.011 7.276 1.00 91.88 257 GLU A N 1
ATOM 1961 C CA . GLU A 1 257 ? 5.416 -2.051 6.458 1.00 91.88 257 GLU A CA 1
ATOM 1962 C C . GLU A 1 257 ? 6.504 -1.118 6.981 1.00 91.88 257 GLU A C 1
ATOM 1964 O O . GLU A 1 257 ? 7.680 -1.490 7.021 1.00 91.88 257 GLU A O 1
ATOM 1969 N N . ASN A 1 258 ? 6.115 0.085 7.402 1.00 93.31 258 ASN A N 1
ATOM 1970 C CA . ASN A 1 258 ? 7.061 1.075 7.904 1.00 93.31 258 ASN A CA 1
ATOM 1971 C C . ASN A 1 258 ? 7.372 0.898 9.394 1.00 93.31 258 ASN A C 1
ATOM 1973 O O . ASN A 1 258 ? 8.290 1.545 9.883 1.00 93.31 258 ASN A O 1
ATOM 1977 N N . ARG A 1 259 ? 6.668 -0.005 10.098 1.00 94.44 259 ARG A N 1
ATOM 1978 C CA . ARG A 1 259 ? 6.795 -0.245 11.547 1.00 94.44 259 ARG A CA 1
ATOM 1979 C C . ARG A 1 259 ? 6.801 1.066 12.335 1.00 94.44 259 ARG A C 1
ATOM 1981 O O . ARG A 1 259 ? 7.712 1.308 13.122 1.00 94.44 259 ARG A O 1
ATOM 1988 N N . LEU A 1 260 ? 5.805 1.912 12.072 1.00 95.94 260 LEU A N 1
ATOM 1989 C CA . LEU A 1 260 ? 5.692 3.221 12.712 1.00 95.94 260 LEU A CA 1
ATOM 1990 C C . LEU A 1 260 ? 5.670 3.071 14.237 1.00 95.94 260 LEU A C 1
ATOM 1992 O O . LEU A 1 260 ? 4.956 2.216 14.761 1.00 95.94 260 LEU A O 1
ATOM 1996 N N . ASP A 1 261 ? 6.432 3.895 14.945 1.00 94.94 261 ASP A N 1
ATOM 1997 C CA . ASP A 1 261 ? 6.291 3.996 16.396 1.00 94.94 261 ASP A CA 1
ATOM 1998 C C . ASP A 1 261 ? 4.992 4.727 16.778 1.00 94.94 261 ASP A C 1
ATOM 2000 O O . ASP A 1 261 ? 4.288 5.273 15.928 1.00 94.94 261 ASP A O 1
ATOM 2004 N N . GLU A 1 262 ? 4.658 4.726 18.068 1.00 95.38 262 GLU A N 1
ATOM 2005 C CA . GLU A 1 262 ? 3.426 5.335 18.586 1.00 95.38 262 GLU A CA 1
ATOM 2006 C C . GLU A 1 262 ? 3.282 6.815 18.189 1.00 95.38 262 GLU A C 1
ATOM 2008 O O . GLU A 1 262 ? 2.205 7.258 17.789 1.00 95.38 262 GLU A O 1
ATOM 2013 N N . SER A 1 263 ? 4.382 7.572 18.226 1.00 95.56 263 SER A N 1
ATOM 2014 C CA . SER A 1 263 ? 4.399 8.985 17.841 1.00 95.56 263 SER A CA 1
ATOM 2015 C C . SER A 1 263 ? 4.057 9.161 16.359 1.00 95.56 263 SER A C 1
ATOM 2017 O O . SER A 1 263 ? 3.173 9.942 16.003 1.00 95.56 263 SER A O 1
ATOM 2019 N N . ALA A 1 264 ? 4.699 8.390 15.479 1.00 96.69 264 ALA A N 1
ATOM 2020 C CA . ALA A 1 264 ? 4.446 8.421 14.045 1.00 96.69 264 ALA A CA 1
ATOM 2021 C C . ALA A 1 264 ? 3.044 7.901 13.679 1.00 96.69 264 ALA A C 1
ATOM 2023 O O . ALA A 1 264 ? 2.431 8.421 12.745 1.00 96.69 264 ALA A O 1
ATOM 2024 N N . VAL A 1 265 ? 2.507 6.918 14.414 1.00 97.69 265 VAL A N 1
ATOM 2025 C CA . VAL A 1 265 ? 1.114 6.456 14.279 1.00 97.69 265 VAL A CA 1
ATOM 2026 C C . VAL A 1 265 ? 0.146 7.599 14.594 1.00 97.69 265 VAL A C 1
ATOM 2028 O O . VAL A 1 265 ? -0.738 7.870 13.782 1.00 97.69 265 VAL A O 1
ATOM 2031 N N . ASN A 1 266 ? 0.345 8.323 15.698 1.00 97.25 266 ASN A N 1
ATOM 2032 C CA . ASN A 1 266 ? -0.501 9.464 16.065 1.00 97.25 266 ASN A CA 1
ATOM 2033 C C . ASN A 1 266 ? -0.442 10.584 15.017 1.00 97.25 266 ASN A C 1
ATOM 2035 O O . ASN A 1 266 ? -1.481 11.061 14.560 1.00 97.25 266 ASN A O 1
ATOM 2039 N N . VAL A 1 267 ? 0.762 10.936 14.554 1.00 97.81 267 VAL A N 1
ATOM 2040 C CA . VAL A 1 267 ? 0.949 11.935 13.490 1.00 97.81 267 VAL A CA 1
ATOM 2041 C C . VAL A 1 267 ? 0.255 11.515 12.192 1.00 97.81 267 VAL A C 1
ATOM 2043 O O . VAL A 1 267 ? -0.363 12.343 11.521 1.00 97.81 267 VAL A O 1
ATOM 2046 N N . LEU A 1 268 ? 0.334 10.235 11.817 1.00 98.12 268 LEU A N 1
ATOM 2047 C CA . LEU A 1 268 ? -0.375 9.730 10.644 1.00 98.12 268 LEU A CA 1
ATOM 2048 C C . LEU A 1 268 ? -1.896 9.810 10.831 1.00 98.12 268 LEU A C 1
ATOM 2050 O O . LEU A 1 268 ? -2.594 10.177 9.888 1.00 98.12 268 LEU A O 1
ATOM 2054 N N . GLY A 1 269 ? -2.407 9.504 12.025 1.00 98.25 269 GLY A N 1
ATOM 2055 C CA . GLY A 1 269 ? -3.827 9.627 12.354 1.00 98.25 269 GLY A CA 1
ATOM 2056 C C . GLY A 1 269 ? -4.342 11.057 12.188 1.00 98.25 269 GLY A C 1
ATOM 2057 O O . GLY A 1 269 ? -5.344 11.275 11.505 1.00 98.25 269 GLY A O 1
ATOM 2058 N N . GLU A 1 270 ? -3.612 12.043 12.717 1.00 98.19 270 GLU A N 1
ATOM 2059 C CA . GLU A 1 270 ? -3.908 13.470 12.526 1.00 98.19 270 GLU A CA 1
ATOM 2060 C C . GLU A 1 270 ? -3.879 13.869 11.044 1.00 98.19 270 GLU A C 1
ATOM 2062 O O . GLU A 1 270 ? -4.774 14.567 10.564 1.00 98.19 270 GLU A O 1
ATOM 2067 N N . ALA A 1 271 ? -2.882 13.391 10.295 1.00 97.88 271 ALA A N 1
ATOM 2068 C CA . ALA A 1 271 ? -2.751 13.665 8.868 1.00 97.88 271 ALA A CA 1
ATOM 2069 C C . ALA A 1 271 ? -3.909 13.075 8.046 1.00 97.88 271 ALA A C 1
ATOM 2071 O O . ALA A 1 271 ? -4.436 13.743 7.154 1.00 97.88 271 ALA A O 1
ATOM 2072 N N . VAL A 1 272 ? -4.335 11.843 8.345 1.00 97.75 272 VAL A N 1
ATOM 2073 C CA . VAL A 1 272 ? -5.496 11.213 7.697 1.00 97.75 272 VAL A CA 1
ATOM 2074 C C . VAL A 1 272 ? -6.775 11.967 8.044 1.00 97.75 272 VAL A C 1
ATOM 2076 O O . VAL A 1 272 ? -7.572 12.237 7.144 1.00 97.75 272 VAL A O 1
ATOM 2079 N N . ALA A 1 273 ? -6.950 12.374 9.303 1.00 97.38 273 ALA A N 1
ATOM 2080 C CA . ALA A 1 273 ? -8.098 13.172 9.718 1.00 97.38 273 ALA A CA 1
ATOM 2081 C C . ALA A 1 273 ? -8.150 14.528 9.005 1.00 97.38 273 ALA A C 1
ATOM 2083 O O . ALA A 1 273 ? -9.204 14.922 8.511 1.00 97.38 273 ALA A O 1
ATOM 2084 N N . ALA A 1 274 ? -7.010 15.204 8.862 1.00 97.25 274 ALA A N 1
ATOM 2085 C CA . ALA A 1 274 ? -6.921 16.450 8.110 1.00 97.25 274 ALA A CA 1
ATOM 2086 C C . ALA A 1 274 ? -7.230 16.260 6.613 1.00 97.25 274 ALA A C 1
ATOM 2088 O O . ALA A 1 274 ? -7.890 17.106 6.012 1.00 97.25 274 ALA A O 1
ATOM 2089 N N . ALA A 1 275 ? -6.779 15.156 6.007 1.00 94.81 275 ALA A N 1
ATOM 2090 C CA . ALA A 1 275 ? -6.986 14.883 4.585 1.00 94.81 275 ALA A CA 1
ATOM 2091 C C . ALA A 1 275 ? -8.422 14.444 4.251 1.00 94.81 275 ALA A C 1
ATOM 2093 O O . ALA A 1 275 ? -8.938 14.796 3.193 1.00 94.81 275 ALA A O 1
ATOM 2094 N N . THR A 1 276 ? -9.063 13.673 5.132 1.00 93.38 276 THR A N 1
ATOM 2095 C CA . THR A 1 276 ? -10.362 13.024 4.863 1.00 93.38 276 THR A CA 1
ATOM 2096 C C . THR A 1 276 ? -11.542 13.663 5.600 1.00 93.38 276 THR A C 1
ATOM 2098 O O . THR A 1 276 ? -12.693 13.410 5.248 1.00 93.38 276 THR A O 1
ATOM 2101 N N . GLY A 1 277 ? -11.270 14.517 6.588 1.00 94.12 277 GLY A N 1
ATOM 2102 C CA . GLY A 1 277 ? -12.264 15.187 7.426 1.00 94.12 277 GLY A CA 1
ATOM 2103 C C . GLY A 1 277 ? -12.592 14.461 8.736 1.00 94.12 277 GLY A C 1
ATOM 2104 O O . GLY A 1 277 ? -13.261 15.056 9.579 1.00 94.12 277 GLY A O 1
ATOM 2105 N N . ASP A 1 278 ? -12.138 13.216 8.940 1.00 94.62 278 ASP A N 1
ATOM 2106 C CA . ASP A 1 278 ? -12.282 12.477 10.203 1.00 94.62 278 ASP A CA 1
ATOM 2107 C C . ASP A 1 278 ? -11.259 11.326 10.360 1.00 94.62 278 ASP A C 1
ATOM 2109 O O . ASP A 1 278 ? -10.545 10.972 9.427 1.00 94.62 278 ASP A O 1
ATOM 2113 N N . ALA A 1 279 ? -11.174 10.723 11.552 1.00 95.38 279 ALA A N 1
ATOM 2114 C CA . ALA A 1 279 ? -10.219 9.645 11.851 1.00 95.38 279 ALA A CA 1
ATOM 2115 C C . ALA A 1 279 ? -10.778 8.215 11.666 1.00 95.38 279 ALA A C 1
ATOM 2117 O O . ALA A 1 279 ? -10.073 7.236 11.912 1.00 95.38 279 ALA A O 1
ATOM 2118 N N . ARG A 1 280 ? -12.029 8.034 11.220 1.00 96.81 280 ARG A N 1
ATOM 2119 C CA . ARG A 1 280 ? -12.698 6.715 11.237 1.00 96.81 280 ARG A CA 1
ATOM 2120 C C . ARG A 1 280 ? -12.016 5.703 10.324 1.00 96.81 280 ARG A C 1
ATOM 2122 O O . ARG A 1 280 ? -11.911 4.531 10.690 1.00 96.81 280 ARG A O 1
ATOM 2129 N N . ALA A 1 281 ? -11.556 6.145 9.153 1.00 95.12 281 ALA A N 1
ATOM 2130 C CA . ALA A 1 281 ? -10.812 5.295 8.226 1.00 95.12 281 ALA A CA 1
ATOM 2131 C C . ALA A 1 281 ? -9.443 4.897 8.800 1.00 95.12 281 ALA A C 1
ATOM 2133 O O . ALA A 1 281 ? -8.989 3.775 8.588 1.00 95.12 281 ALA A O 1
ATOM 2134 N N . PHE A 1 282 ? -8.809 5.779 9.575 1.00 97.81 282 PHE A N 1
ATOM 2135 C CA . PHE A 1 282 ? -7.563 5.469 10.268 1.00 97.81 282 PHE A CA 1
ATOM 2136 C C . PHE A 1 282 ? -7.770 4.401 11.344 1.00 97.81 282 PHE A C 1
ATOM 2138 O O . PHE A 1 282 ? -7.131 3.350 11.287 1.00 97.81 282 PHE A O 1
ATOM 2145 N N . ASP A 1 283 ? -8.742 4.590 12.238 1.00 97.12 283 ASP A N 1
ATOM 2146 C CA . ASP A 1 283 ? -9.056 3.623 13.296 1.00 97.12 283 ASP A CA 1
ATOM 2147 C C . ASP A 1 283 ? -9.456 2.254 12.728 1.00 97.12 283 ASP A C 1
ATOM 2149 O O . ASP A 1 283 ? -9.095 1.198 13.255 1.00 97.12 283 ASP A O 1
ATOM 2153 N N . ALA A 1 284 ? -10.230 2.250 11.640 1.00 96.12 284 ALA A N 1
ATOM 2154 C CA . ALA A 1 284 ? -10.608 1.026 10.947 1.00 96.12 284 ALA A CA 1
ATOM 2155 C C . ALA A 1 284 ? -9.416 0.372 10.229 1.00 96.12 284 ALA A C 1
ATOM 2157 O O . ALA A 1 284 ? -9.320 -0.855 10.227 1.00 96.12 284 ALA A O 1
ATOM 2158 N N . GLY A 1 285 ? -8.490 1.171 9.692 1.00 96.75 285 GLY A N 1
ATOM 2159 C CA . GLY A 1 285 ? -7.205 0.722 9.160 1.00 96.75 285 GLY A CA 1
ATOM 2160 C C . GLY A 1 285 ? -6.354 0.026 10.212 1.00 96.75 285 GLY A C 1
ATOM 2161 O O . GLY A 1 285 ? -5.888 -1.085 9.968 1.00 96.75 285 GLY A O 1
ATOM 2162 N N . LEU A 1 286 ? -6.227 0.606 11.409 1.00 97.31 286 LEU A N 1
ATOM 2163 C CA . LEU A 1 286 ? -5.513 -0.036 12.513 1.00 97.31 286 LEU A CA 1
ATOM 2164 C C . LEU A 1 286 ? -6.145 -1.387 12.856 1.00 97.31 286 LEU A C 1
ATOM 2166 O O . LEU A 1 286 ? -5.438 -2.389 12.853 1.00 97.31 286 LEU A O 1
ATOM 2170 N N . ARG A 1 287 ? -7.477 -1.468 13.003 1.00 95.50 287 ARG A N 1
ATOM 2171 C CA . ARG A 1 287 ? -8.205 -2.744 13.213 1.00 95.50 287 ARG A CA 1
ATOM 2172 C C . ARG A 1 287 ? -8.002 -3.782 12.098 1.00 95.50 287 ARG A C 1
ATOM 2174 O O . ARG A 1 287 ? -8.223 -4.968 12.332 1.00 95.50 287 ARG A O 1
ATOM 2181 N N . LEU A 1 288 ? -7.587 -3.359 10.903 1.00 95.81 288 LEU A N 1
ATOM 2182 C CA . LEU A 1 288 ? -7.235 -4.223 9.774 1.00 95.81 288 LEU A CA 1
ATOM 2183 C C . LEU A 1 288 ? -5.721 -4.433 9.608 1.00 95.81 288 LEU A C 1
ATOM 2185 O O . LEU A 1 288 ? -5.311 -5.028 8.614 1.00 95.81 288 LEU A O 1
ATOM 2189 N N . ALA A 1 289 ? -4.880 -4.035 10.569 1.00 95.94 289 ALA A N 1
ATOM 2190 C CA . ALA A 1 289 ? -3.420 -4.160 10.484 1.00 95.94 289 ALA A CA 1
ATOM 2191 C C . ALA A 1 289 ? -2.952 -5.591 10.156 1.00 95.94 289 ALA A C 1
ATOM 2193 O O . ALA A 1 289 ? -2.028 -5.775 9.364 1.00 95.94 289 ALA A O 1
ATOM 2194 N N . GLY A 1 290 ? -3.637 -6.621 10.667 1.00 95.94 290 GLY A N 1
ATOM 2195 C CA . GLY A 1 290 ? -3.341 -8.015 10.322 1.00 95.94 290 GLY A CA 1
ATOM 2196 C C . GLY A 1 290 ? -3.473 -8.341 8.824 1.00 95.94 290 GLY A C 1
ATOM 2197 O O . GLY A 1 290 ? -2.811 -9.258 8.338 1.00 95.94 290 GLY A O 1
ATOM 2198 N N . GLU A 1 291 ? -4.266 -7.582 8.055 1.00 94.12 291 GLU A N 1
ATOM 2199 C CA . GLU A 1 291 ? -4.426 -7.769 6.605 1.00 94.12 291 GLU A CA 1
ATOM 2200 C C . GLU A 1 291 ? -3.146 -7.388 5.846 1.00 94.12 291 GLU A C 1
ATOM 2202 O O . GLU A 1 291 ? -2.878 -7.948 4.783 1.00 94.12 291 GLU A O 1
ATOM 2207 N N . ALA A 1 292 ? -2.303 -6.510 6.398 1.00 93.69 292 ALA A N 1
ATOM 2208 C CA . ALA A 1 292 ? -1.034 -6.127 5.778 1.00 93.69 292 ALA A CA 1
ATOM 2209 C C . ALA A 1 292 ? -0.147 -7.347 5.462 1.00 93.69 292 ALA A C 1
ATOM 2211 O O . ALA A 1 292 ? 0.445 -7.439 4.383 1.00 93.69 292 ALA A O 1
ATOM 2212 N N . LEU A 1 293 ? -0.139 -8.349 6.351 1.00 95.50 293 LEU A N 1
ATOM 2213 C CA . LEU A 1 293 ? 0.628 -9.584 6.167 1.00 95.50 293 LEU A CA 1
ATOM 2214 C C . LEU A 1 293 ? 0.201 -10.338 4.901 1.00 95.50 293 LEU A C 1
ATOM 2216 O O . LEU A 1 293 ? 1.043 -10.923 4.216 1.00 95.50 293 LEU A O 1
ATOM 2220 N N . TYR A 1 294 ? -1.088 -10.310 4.541 1.00 94.81 294 TYR A N 1
ATOM 2221 C CA . TYR A 1 294 ? -1.583 -11.002 3.348 1.00 94.81 294 TYR A CA 1
ATOM 2222 C C . TYR A 1 294 ? -0.920 -10.462 2.079 1.00 94.81 294 TYR A C 1
ATOM 2224 O O . TYR A 1 294 ? -0.559 -11.236 1.186 1.00 94.81 294 TYR A O 1
ATOM 2232 N N . TRP A 1 295 ? -0.716 -9.150 1.992 1.00 90.19 295 TRP A N 1
ATOM 2233 C CA . TRP A 1 295 ? -0.110 -8.533 0.819 1.00 90.19 295 TRP A CA 1
ATOM 2234 C C . TRP A 1 295 ? 1.374 -8.901 0.664 1.00 90.19 295 TRP A C 1
ATOM 2236 O O . TRP A 1 295 ? 1.810 -9.163 -0.465 1.00 90.19 295 TRP A O 1
ATOM 2246 N N . ASN A 1 296 ? 2.128 -9.047 1.761 1.00 89.62 296 ASN A N 1
ATOM 2247 C CA . ASN A 1 296 ? 3.491 -9.596 1.708 1.00 89.62 296 ASN A CA 1
ATOM 2248 C C . ASN A 1 296 ? 3.511 -11.057 1.317 1.00 89.62 296 ASN A C 1
ATOM 2250 O O . ASN A 1 296 ? 4.217 -11.423 0.379 1.00 89.62 296 ASN A O 1
ATOM 2254 N N . VAL A 1 297 ? 2.704 -11.887 1.981 1.00 93.06 297 VAL A N 1
ATOM 2255 C CA . VAL A 1 297 ? 2.651 -13.326 1.703 1.00 93.06 297 VAL A CA 1
ATOM 2256 C C . VAL A 1 297 ? 2.291 -13.567 0.242 1.00 93.06 297 VAL A C 1
ATOM 2258 O O . VAL A 1 297 ? 2.956 -14.342 -0.449 1.00 93.06 297 VAL A O 1
ATOM 2261 N N . LYS A 1 298 ? 1.302 -12.839 -0.284 1.00 89.50 298 LYS A N 1
ATOM 2262 C CA . LYS A 1 298 ? 0.954 -12.854 -1.708 1.00 89.50 298 LYS A CA 1
ATOM 2263 C C . LYS A 1 298 ? 2.142 -12.450 -2.584 1.00 89.50 298 LYS A C 1
ATOM 2265 O O . LYS A 1 298 ? 2.374 -13.073 -3.623 1.00 89.50 298 LYS A O 1
ATOM 2270 N N . THR A 1 299 ? 2.879 -11.413 -2.196 1.00 84.38 299 THR A N 1
ATOM 2271 C CA . THR A 1 299 ? 4.038 -10.925 -2.949 1.00 84.38 299 THR A CA 1
ATOM 2272 C C . THR A 1 299 ? 5.168 -11.948 -2.964 1.00 84.38 299 THR A C 1
ATOM 2274 O O . THR A 1 299 ? 5.661 -12.246 -4.050 1.00 84.38 299 THR A O 1
ATOM 2277 N N . TRP A 1 300 ? 5.514 -12.566 -1.833 1.00 88.50 300 TRP A N 1
ATOM 2278 C CA . TRP A 1 300 ? 6.501 -13.647 -1.766 1.00 88.50 300 TRP A CA 1
ATOM 2279 C C . TRP A 1 300 ? 6.068 -14.862 -2.585 1.00 88.50 300 TRP A C 1
ATOM 2281 O O . TRP A 1 300 ? 6.832 -15.346 -3.412 1.00 88.50 300 TRP A O 1
ATOM 2291 N N . LEU A 1 301 ? 4.813 -15.305 -2.463 1.00 87.62 301 LEU A N 1
ATOM 2292 C CA . LEU A 1 301 ? 4.280 -16.409 -3.271 1.00 87.62 301 LEU A CA 1
ATOM 2293 C C . LEU A 1 301 ? 4.363 -16.133 -4.779 1.00 87.62 301 LEU A C 1
ATOM 2295 O O . LEU A 1 301 ? 4.579 -17.059 -5.562 1.00 87.62 301 LEU A O 1
ATOM 2299 N N . ARG A 1 302 ? 4.187 -14.874 -5.194 1.00 81.75 302 ARG A N 1
ATOM 2300 C CA . ARG A 1 302 ? 4.251 -14.461 -6.601 1.00 81.75 302 ARG A CA 1
ATOM 2301 C C . ARG A 1 302 ? 5.683 -14.274 -7.100 1.00 81.75 302 ARG A C 1
ATOM 2303 O O . ARG A 1 302 ? 5.973 -14.646 -8.231 1.00 81.75 302 ARG A O 1
ATOM 2310 N N . ARG A 1 303 ? 6.540 -13.632 -6.305 1.00 77.69 303 ARG A N 1
ATOM 2311 C CA . ARG A 1 303 ? 7.835 -13.092 -6.749 1.00 77.69 303 ARG A CA 1
ATOM 2312 C C . ARG A 1 303 ? 9.047 -13.880 -6.253 1.00 77.69 303 ARG A C 1
ATOM 2314 O O . ARG A 1 303 ? 10.119 -13.675 -6.807 1.00 77.69 303 ARG A O 1
ATOM 2321 N N . CYS A 1 304 ? 8.893 -14.788 -5.289 1.00 79.75 304 CYS A N 1
ATOM 2322 C CA . CYS A 1 304 ? 9.942 -15.719 -4.870 1.00 79.75 304 CYS A CA 1
ATOM 2323 C C . CYS A 1 304 ? 9.725 -17.086 -5.546 1.00 79.75 304 CYS A C 1
ATOM 2325 O O . CYS A 1 304 ? 8.970 -17.917 -5.034 1.00 79.75 304 CYS A O 1
ATOM 2327 N N . PRO A 1 305 ? 10.349 -17.343 -6.711 1.00 69.12 305 PRO A N 1
ATOM 2328 C CA . PRO A 1 305 ? 10.219 -18.611 -7.430 1.00 69.12 305 PRO A CA 1
ATOM 2329 C C . PRO A 1 305 ? 10.762 -19.801 -6.625 1.00 69.12 305 PRO A C 1
ATOM 2331 O O . PRO A 1 305 ? 10.192 -20.890 -6.694 1.00 69.12 305 PRO A O 1
ATOM 2334 N N . VAL A 1 306 ? 11.791 -19.581 -5.806 1.00 78.56 306 VAL A N 1
ATOM 2335 C CA . VAL A 1 306 ? 12.356 -20.571 -4.886 1.00 78.56 306 VAL A CA 1
ATOM 2336 C C . VAL A 1 306 ? 12.325 -19.978 -3.478 1.00 78.56 306 VAL A C 1
ATOM 2338 O O . VAL A 1 306 ? 12.909 -18.927 -3.239 1.00 78.56 306 VAL A O 1
ATOM 2341 N N . LEU A 1 307 ? 11.607 -20.629 -2.560 1.00 83.31 307 LEU A N 1
ATOM 2342 C CA . LEU A 1 307 ? 11.512 -20.244 -1.148 1.00 83.31 307 LEU A CA 1
ATOM 2343 C C . LEU A 1 307 ? 12.222 -21.293 -0.291 1.00 83.31 307 LEU A C 1
ATOM 2345 O O . LEU A 1 307 ? 11.593 -22.038 0.455 1.00 83.31 307 LEU A O 1
ATOM 2349 N N . THR A 1 308 ? 13.541 -21.363 -0.428 1.00 83.75 308 THR A N 1
ATOM 2350 C CA . THR A 1 308 ? 14.408 -22.249 0.358 1.00 83.75 308 THR A CA 1
ATOM 2351 C C . THR A 1 308 ? 15.631 -21.481 0.863 1.00 83.75 308 THR A C 1
ATOM 2353 O O . THR A 1 308 ? 15.911 -20.371 0.398 1.00 83.75 308 THR A O 1
ATOM 2356 N N . GLY A 1 309 ? 16.335 -22.054 1.847 1.00 87.50 309 GLY A N 1
ATOM 2357 C CA . GLY A 1 309 ? 17.521 -21.453 2.464 1.00 87.50 309 GLY A CA 1
ATOM 2358 C C . GLY A 1 309 ? 17.297 -20.002 2.902 1.00 87.50 309 GLY A C 1
ATOM 2359 O O . GLY A 1 309 ? 16.238 -19.662 3.429 1.00 87.50 309 GLY A O 1
ATOM 2360 N N . VAL A 1 310 ? 18.262 -19.138 2.577 1.00 87.12 310 VAL A N 1
ATOM 2361 C CA . VAL A 1 310 ? 18.303 -17.723 2.988 1.00 87.12 310 VAL A CA 1
ATOM 2362 C C . VAL A 1 310 ? 17.036 -16.942 2.618 1.00 87.12 310 VAL A C 1
ATOM 2364 O O . VAL A 1 310 ? 16.586 -16.101 3.391 1.00 87.12 310 VAL A O 1
ATOM 2367 N N . ALA A 1 311 ? 16.432 -17.197 1.451 1.00 86.62 311 ALA A N 1
ATOM 2368 C CA . ALA A 1 311 ? 15.220 -16.483 1.039 1.00 86.62 311 ALA A CA 1
ATOM 2369 C C . ALA A 1 311 ? 14.024 -16.829 1.940 1.00 86.62 311 ALA A C 1
ATOM 2371 O O . ALA A 1 311 ? 13.241 -15.951 2.299 1.00 86.62 311 ALA A O 1
ATOM 2372 N N . ALA A 1 312 ? 13.905 -18.098 2.326 1.00 91.25 312 ALA A N 1
ATOM 2373 C CA . ALA A 1 312 ? 12.870 -18.555 3.241 1.00 91.25 312 ALA A CA 1
ATOM 2374 C C . ALA A 1 312 ? 13.119 -18.070 4.678 1.00 91.25 312 ALA A C 1
ATOM 2376 O O . ALA A 1 312 ? 12.165 -17.663 5.334 1.00 91.25 312 ALA A O 1
ATOM 2377 N N . ASP A 1 313 ? 14.377 -18.001 5.122 1.00 92.44 313 ASP A N 1
ATOM 2378 C CA . ASP A 1 313 ? 14.732 -17.453 6.440 1.00 92.44 313 ASP A CA 1
ATOM 2379 C C . ASP A 1 313 ? 14.395 -15.954 6.535 1.00 92.44 313 ASP A C 1
ATOM 2381 O O . ASP A 1 313 ? 13.853 -15.488 7.540 1.00 92.44 313 ASP A O 1
ATOM 2385 N N . ARG A 1 314 ? 14.638 -15.190 5.459 1.00 92.25 314 ARG A N 1
ATOM 2386 C CA . ARG A 1 314 ? 14.244 -13.772 5.361 1.00 92.25 314 ARG A CA 1
ATOM 2387 C C . ARG A 1 314 ? 12.729 -13.590 5.391 1.00 92.25 314 ARG A C 1
ATOM 2389 O O . ARG A 1 314 ? 12.246 -12.714 6.099 1.00 92.25 314 ARG A O 1
ATOM 2396 N N . VAL A 1 315 ? 11.982 -14.418 4.655 1.00 92.88 315 VAL A N 1
ATOM 2397 C CA . VAL A 1 315 ? 10.508 -14.398 4.669 1.00 92.88 315 VAL A CA 1
ATOM 2398 C C . VAL A 1 315 ? 9.965 -14.707 6.062 1.00 92.88 315 VAL A C 1
ATOM 2400 O O . VAL A 1 315 ? 9.086 -14.001 6.545 1.00 92.88 315 VAL A O 1
ATOM 2403 N N . GLU A 1 316 ? 10.496 -15.734 6.722 1.00 95.31 316 GLU A N 1
ATOM 2404 C CA . GLU A 1 316 ? 10.095 -16.116 8.076 1.00 95.31 316 GLU A CA 1
ATOM 2405 C C . GLU A 1 316 ? 10.386 -15.001 9.089 1.00 95.31 316 GLU A C 1
ATOM 2407 O O . GLU A 1 316 ? 9.510 -14.632 9.872 1.00 95.31 316 GLU A O 1
ATOM 2412 N N . THR A 1 317 ? 11.581 -14.408 9.016 1.00 95.62 317 THR A N 1
ATOM 2413 C CA . THR A 1 317 ? 11.998 -13.291 9.875 1.00 95.62 317 THR A CA 1
ATOM 2414 C C . THR A 1 317 ? 11.106 -12.069 9.684 1.00 95.62 317 THR A C 1
ATOM 2416 O O . THR A 1 317 ? 10.649 -11.480 10.666 1.00 95.62 317 THR A O 1
ATOM 2419 N N . GLU A 1 318 ? 10.828 -11.695 8.432 1.00 94.75 318 GLU A N 1
ATOM 2420 C CA . GLU A 1 318 ? 9.992 -10.538 8.116 1.00 94.75 318 GLU A CA 1
ATOM 2421 C C . GLU A 1 318 ? 8.538 -10.770 8.542 1.00 94.75 318 GLU A C 1
ATOM 2423 O O . GLU A 1 318 ? 7.951 -9.911 9.198 1.00 94.75 318 GLU A O 1
ATOM 2428 N N . LEU A 1 319 ? 7.979 -11.956 8.273 1.00 96.69 319 LEU A N 1
ATOM 2429 C CA . LEU A 1 319 ? 6.631 -12.322 8.713 1.00 96.69 319 LEU A CA 1
ATOM 2430 C C . LEU A 1 319 ? 6.513 -12.301 10.244 1.00 96.69 319 LEU A C 1
ATOM 2432 O O . LEU A 1 319 ? 5.536 -11.776 10.773 1.00 96.69 319 LEU A O 1
ATOM 2436 N N . ALA A 1 320 ? 7.514 -12.819 10.963 1.00 97.62 320 ALA A N 1
ATOM 2437 C CA . ALA A 1 320 ? 7.542 -12.783 12.424 1.00 97.62 320 ALA A CA 1
ATOM 2438 C C . ALA A 1 320 ? 7.619 -11.346 12.957 1.00 97.62 320 ALA A C 1
ATOM 2440 O O . ALA A 1 320 ? 6.948 -11.009 13.931 1.00 97.62 320 ALA A O 1
ATOM 2441 N N . ALA A 1 321 ? 8.430 -10.490 12.331 1.00 97.00 321 ALA A N 1
ATOM 2442 C CA . ALA A 1 321 ? 8.561 -9.092 12.727 1.00 97.00 321 ALA A CA 1
ATOM 2443 C C . ALA A 1 321 ? 7.253 -8.315 12.519 1.00 97.00 321 ALA A C 1
ATOM 2445 O O . ALA A 1 321 ? 6.842 -7.574 13.408 1.00 97.00 321 ALA A O 1
ATOM 2446 N N . GLN A 1 322 ? 6.569 -8.530 11.394 1.00 96.50 322 GLN A N 1
ATOM 2447 C CA . GLN A 1 322 ? 5.260 -7.931 11.119 1.00 96.50 322 GLN A CA 1
ATOM 2448 C C . GLN A 1 322 ? 4.190 -8.434 12.088 1.00 96.50 322 GLN A C 1
ATOM 2450 O O . GLN A 1 322 ? 3.432 -7.638 12.632 1.00 96.50 322 GLN A O 1
ATOM 2455 N N . ALA A 1 323 ? 4.164 -9.739 12.364 1.00 97.88 323 ALA A N 1
ATOM 2456 C CA . ALA A 1 323 ? 3.216 -10.333 13.298 1.00 97.88 323 ALA A CA 1
ATOM 2457 C C . ALA A 1 323 ? 3.378 -9.793 14.727 1.00 97.88 323 ALA A C 1
ATOM 2459 O O . ALA A 1 323 ? 2.382 -9.509 15.391 1.00 97.88 323 ALA A O 1
ATOM 2460 N N . ARG A 1 324 ? 4.626 -9.618 15.189 1.00 98.00 324 ARG A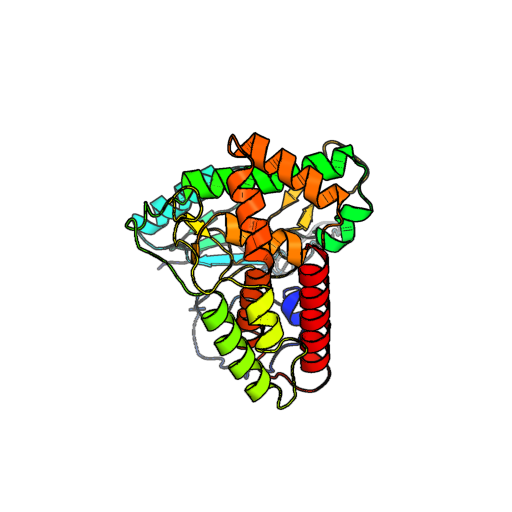 N 1
ATOM 2461 C CA . ARG A 1 324 ? 4.921 -8.992 16.487 1.00 98.00 324 ARG A CA 1
ATOM 2462 C C . ARG A 1 324 ? 4.514 -7.526 16.521 1.00 98.00 324 ARG A C 1
ATOM 2464 O O . ARG A 1 324 ? 3.938 -7.098 17.509 1.00 98.00 324 ARG A O 1
ATOM 2471 N N . TYR A 1 325 ? 4.795 -6.783 15.453 1.00 97.94 325 TYR A N 1
ATOM 2472 C CA . TYR A 1 325 ? 4.412 -5.379 15.362 1.00 97.94 325 TYR A CA 1
ATOM 2473 C C . TYR A 1 325 ? 2.888 -5.211 15.433 1.00 97.94 325 TYR A C 1
ATOM 2475 O O . TYR A 1 325 ? 2.402 -4.459 16.266 1.00 97.94 325 TYR A O 1
ATOM 2483 N N . VAL A 1 326 ? 2.126 -5.987 14.654 1.00 97.81 326 VAL A N 1
ATOM 2484 C CA . VAL A 1 326 ? 0.652 -5.979 14.710 1.00 97.81 326 VAL A CA 1
ATOM 2485 C C . VAL A 1 326 ? 0.133 -6.357 16.098 1.00 97.81 326 VAL A C 1
ATOM 2487 O O . VAL A 1 326 ? -0.826 -5.757 16.568 1.00 97.81 326 VAL A O 1
ATOM 2490 N N . ALA A 1 327 ? 0.760 -7.326 16.768 1.00 96.75 327 ALA A N 1
ATOM 2491 C CA . ALA A 1 327 ? 0.374 -7.705 18.125 1.00 96.75 327 ALA A CA 1
ATOM 2492 C C . ALA A 1 327 ? 0.673 -6.619 19.173 1.00 96.75 327 ALA A C 1
ATOM 2494 O O . ALA A 1 327 ? 0.060 -6.652 20.228 1.00 96.75 327 ALA A O 1
ATOM 2495 N N . ALA A 1 328 ? 1.591 -5.688 18.895 1.00 96.25 328 ALA A N 1
ATOM 2496 C CA . ALA A 1 328 ? 1.930 -4.571 19.776 1.00 96.25 328 ALA A CA 1
ATOM 2497 C C . ALA A 1 328 ? 1.118 -3.293 19.491 1.00 96.25 328 ALA A C 1
ATOM 2499 O O . ALA A 1 328 ? 1.223 -2.337 20.250 1.00 96.25 328 ALA A O 1
ATOM 2500 N N . LEU A 1 329 ? 0.324 -3.261 18.412 1.00 92.25 329 LEU A N 1
ATOM 2501 C CA . LEU A 1 329 ? -0.592 -2.150 18.119 1.00 92.25 329 LEU A CA 1
ATOM 2502 C C . LEU A 1 329 ? -1.844 -2.149 19.020 1.00 92.25 329 LEU A C 1
ATOM 2504 O O . LEU A 1 329 ? -2.596 -1.175 18.980 1.00 92.25 329 LEU A O 1
ATOM 2508 N N . PHE A 1 330 ? -2.089 -3.228 19.777 1.00 75.12 330 PHE A N 1
ATOM 2509 C CA . PHE A 1 330 ? -3.307 -3.467 20.561 1.00 75.12 330 PHE A CA 1
ATOM 2510 C C . PHE A 1 330 ? -3.020 -3.994 21.963 1.00 75.12 330 PHE A C 1
ATOM 2512 O O . PHE A 1 330 ? -2.111 -4.845 22.092 1.00 75.12 330 PHE A O 1
#

Sequence (330 aa):
AAGVPLAVGAVHRIRPFRGPFLTAYGTAAVPAQDGGVHRIDPHKRPFTLIADSDGLRGTGRDGHDSAPEAYHFRFIGTGTHGLHCHRTLCALGDLLPAGHTFADGYLITRHETGLRPLREELPALTPPQQRGALGTVAASWETLRRLGELGRPGRGAAYNPRARLDEALRRLRHRMGRPLPVDGAWTARHLPERAPMGGVDGILFRTPLPYGHGHWHWQLAGDGDCATGLAVRRFGLDWIWGGGGCLESEIASFVVENRLDESAVNVLGEAVAAATGDARAFDAGLRLAGEALYWNVKTWLRRCPVLTGVAADRVETELAAQARYVAALF

Secondary structure (DSSP, 8-state):
-----PPTT-EEEEEE---HHHHHH----------SSS---TTTS-EEEEEEGGG--SS-S-----PPPEEEEEE--SHHHHHHHHHHHHTTGGGSPTT-EEETTEEEEE---S-EEHHHHGGGS-HHHHHHHHHHHHHHHHHHHHHSEEE---TT-EE-HHHHHHHHHHHHHHHHTS--S--HHHHHHHS-S-EETTTTTT-EEEE-TTT--STTSSEEES-TT-TTT-EEE--SSS-SSSEEE-HHHHHHHHHHHHT--HHHHHHHHHHHHHHHSSSHHHHHHHHTGGGHHHHHHHHHHHH-S---HHHHHHHHHHHHHHHHHHHH--